Protein AF-A0A2E8HA97-F1 (afdb_monomer_lite)

Secondary structure (DSSP, 8-state):
-PPPHHHHHHHTTS-TT--HHHHHHHHHHHHTT--HHHHHHHHTSGGGT--TTHHHHHHHHHHHHHTGGGS-TTHHHHHHHHHHHHHHSEEEEE-TTS-EEEEEESSTT--GGG--HHHHHHHHHHHHHHH-SS--PPPP----TT--PPPEEEEEE-TTT-PEEEEEEEE--SHHHHHHHHHHTTS---TTT--TTTEEEEEEEEEETTEEEEEEEEEEETTTTEEEEEE-GGG--TTS-S------TTS-------PPPPHHHHHHHHHHHHHHHHHHHHTT-B-SS---

Radius of gyration: 21.49 Å; chains: 1; bounding box: 49×50×67 Å

pLDDT: mean 70.56, std 19.8, range [26.17, 96.38]

Sequence (292 aa):
LPLTKRMAHAVLQAPETSTITEALRYGQVVGWTGSPGLARAVNASRLGRSFAEEVFWSTVIPFLARNESKIPSDWVRSIIDYLHHQRFEHQDVVVADGSLGSGPPAEPNLSMKSRSLPKLMRQVDRWRKAWSVDFEPAKDPEDHGSRRLEYLYLETEDERTGKLLVWTIQELSTARSLANEGQAMSHCLSSKAVSLSTTSVWSVQVRDGRRSHRVMTVAIDINNRYVTQARGRFNANPDRHVDGPQLNPEHGGGDRLKGRLSPREQELLSQSHRILRLWLDREKIAYSKLDL

Structure (mmCIF, N/CA/C/O backbone):
data_AF-A0A2E8HA97-F1
#
_entry.id   AF-A0A2E8HA97-F1
#
loop_
_atom_site.group_PDB
_atom_site.id
_atom_site.type_symbol
_atom_site.label_atom_id
_atom_site.label_alt_id
_atom_si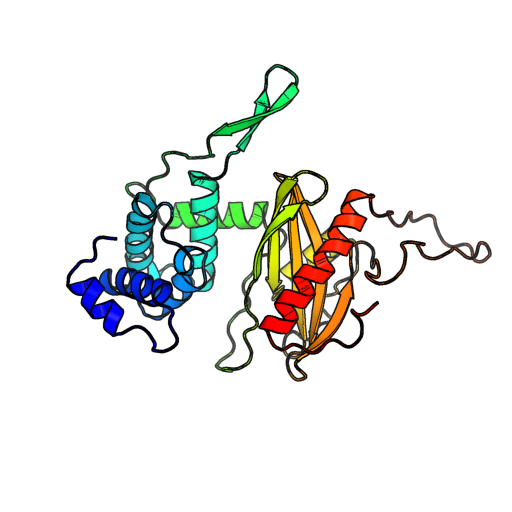te.label_comp_id
_atom_site.label_asym_id
_atom_site.label_entity_id
_atom_site.label_seq_id
_atom_site.pdbx_PDB_ins_code
_atom_site.Cartn_x
_atom_site.Cartn_y
_atom_site.Cartn_z
_atom_site.occupancy
_atom_site.B_iso_or_equiv
_atom_site.auth_seq_id
_atom_site.auth_comp_id
_atom_site.auth_asym_id
_atom_site.auth_atom_id
_atom_site.pdbx_PDB_model_num
ATOM 1 N N . LEU A 1 1 ? -0.066 13.171 -18.966 1.00 64.69 1 LEU A N 1
ATOM 2 C CA . LEU A 1 1 ? 1.343 12.761 -18.773 1.00 64.69 1 LEU A CA 1
ATOM 3 C C . LEU A 1 1 ? 2.123 12.944 -20.062 1.00 64.69 1 LEU A C 1
ATOM 5 O O . LEU A 1 1 ? 1.701 12.373 -21.061 1.00 64.69 1 LEU A O 1
ATOM 9 N N . PRO A 1 2 ? 3.248 13.670 -20.065 1.00 78.44 2 PRO A N 1
ATOM 10 C CA . PRO A 1 2 ? 4.175 13.618 -21.187 1.00 78.44 2 PRO A CA 1
ATOM 11 C C . PRO A 1 2 ? 4.958 12.296 -21.144 1.00 78.44 2 PRO A C 1
ATOM 13 O O . PRO A 1 2 ? 5.661 12.017 -20.173 1.00 78.44 2 PRO A O 1
ATOM 16 N N . LEU A 1 3 ? 4.829 11.470 -22.183 1.00 86.62 3 LEU A N 1
ATOM 17 C CA . LEU A 1 3 ? 5.621 10.249 -22.351 1.00 86.62 3 LEU A CA 1
ATOM 18 C C . LEU A 1 3 ? 6.743 10.485 -23.358 1.00 86.62 3 LEU A C 1
ATOM 20 O O . LEU A 1 3 ? 6.560 11.155 -24.372 1.00 86.62 3 LEU A O 1
ATOM 24 N N . THR A 1 4 ? 7.905 9.886 -23.109 1.00 91.62 4 THR A N 1
ATOM 25 C CA . THR A 1 4 ? 8.956 9.820 -24.132 1.00 91.62 4 THR A CA 1
ATOM 26 C C . THR A 1 4 ? 8.574 8.805 -25.210 1.00 91.62 4 THR 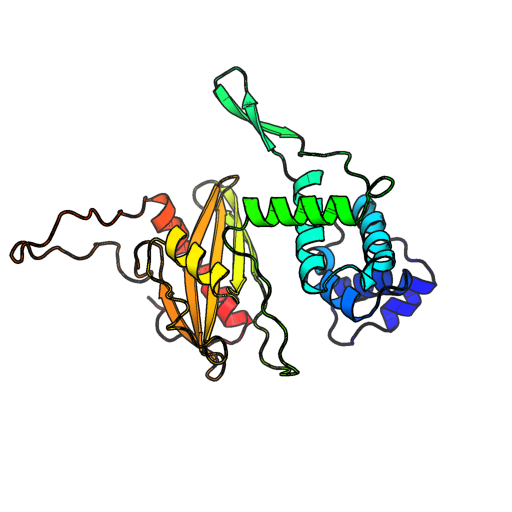A C 1
ATOM 28 O O . THR A 1 4 ? 7.810 7.874 -24.949 1.00 91.62 4 THR A O 1
ATOM 31 N N . LYS A 1 5 ? 9.161 8.911 -26.410 1.00 91.94 5 LYS A N 1
ATOM 32 C CA . LYS A 1 5 ? 8.952 7.928 -27.493 1.00 91.94 5 LYS A CA 1
ATOM 33 C C . LYS A 1 5 ? 9.238 6.491 -27.034 1.00 91.94 5 LYS A C 1
ATOM 35 O O . LYS A 1 5 ? 8.509 5.570 -27.386 1.00 91.94 5 LYS A O 1
ATOM 40 N N . ARG A 1 6 ? 10.265 6.313 -26.195 1.00 92.56 6 ARG A N 1
ATOM 41 C CA . ARG A 1 6 ? 10.617 5.020 -25.597 1.00 92.56 6 ARG A CA 1
ATOM 42 C C . ARG A 1 6 ? 9.529 4.507 -24.651 1.00 92.56 6 ARG A C 1
ATOM 44 O O . ARG A 1 6 ? 9.183 3.335 -24.719 1.00 92.56 6 ARG A O 1
ATOM 51 N N . MET A 1 7 ? 8.992 5.371 -23.789 1.00 95.12 7 MET A N 1
ATOM 52 C CA . MET A 1 7 ? 7.898 4.999 -22.887 1.00 95.12 7 MET A CA 1
ATOM 53 C C . MET A 1 7 ? 6.642 4.640 -23.674 1.00 95.12 7 MET A C 1
ATOM 55 O O . MET A 1 7 ? 6.060 3.601 -23.408 1.00 95.12 7 MET A O 1
ATOM 59 N N . ALA A 1 8 ? 6.268 5.441 -24.677 1.00 94.06 8 ALA A N 1
ATOM 60 C CA . ALA A 1 8 ? 5.112 5.167 -25.529 1.00 94.06 8 ALA A CA 1
ATOM 61 C C . ALA A 1 8 ? 5.231 3.813 -26.245 1.00 94.06 8 ALA A C 1
ATOM 63 O O . ALA A 1 8 ? 4.275 3.046 -26.267 1.00 94.06 8 ALA A O 1
ATOM 64 N N . HIS A 1 9 ? 6.419 3.476 -26.759 1.00 93.94 9 HIS A N 1
ATOM 65 C CA . HIS A 1 9 ? 6.668 2.146 -27.315 1.00 93.94 9 HIS A CA 1
ATOM 66 C C . HIS A 1 9 ? 6.497 1.041 -26.261 1.00 93.94 9 HIS A C 1
ATOM 68 O O . HIS A 1 9 ? 5.858 0.033 -26.538 1.00 93.94 9 HIS A O 1
ATOM 74 N N . ALA A 1 10 ? 7.002 1.244 -25.042 1.00 94.38 10 ALA A N 1
ATOM 75 C CA . ALA A 1 10 ? 6.849 0.280 -23.955 1.00 94.38 10 ALA A CA 1
ATOM 76 C C . ALA A 1 10 ? 5.392 0.111 -23.480 1.00 94.38 10 ALA A C 1
ATOM 78 O O . ALA A 1 10 ? 5.033 -0.986 -23.067 1.00 94.38 10 ALA A O 1
ATOM 79 N N . VAL A 1 11 ? 4.540 1.142 -23.578 1.00 95.25 11 VAL A N 1
ATOM 80 C CA . VAL A 1 11 ? 3.092 1.023 -23.299 1.00 95.25 11 VAL A CA 1
ATOM 81 C C . VAL A 1 11 ? 2.445 -0.016 -24.216 1.00 95.25 11 VAL A C 1
ATOM 83 O O . VAL A 1 11 ? 1.656 -0.828 -23.751 1.00 95.25 11 VAL A O 1
ATOM 86 N N . LEU A 1 12 ? 2.823 -0.041 -25.499 1.00 93.25 12 LEU A N 1
ATOM 87 C CA . LEU A 1 12 ? 2.311 -1.018 -26.471 1.00 93.25 12 LEU A CA 1
ATOM 88 C C . LEU A 1 12 ? 2.792 -2.453 -26.205 1.00 93.25 12 LEU A C 1
ATOM 90 O O . LEU A 1 12 ? 2.303 -3.381 -26.834 1.00 93.25 12 LEU A O 1
ATOM 94 N N . GLN A 1 13 ? 3.766 -2.627 -25.311 1.00 92.06 13 GLN A N 1
ATOM 95 C CA . GLN A 1 13 ? 4.307 -3.922 -24.892 1.00 92.06 13 GLN A CA 1
ATOM 96 C C . GLN A 1 13 ? 3.815 -4.323 -23.491 1.00 92.06 13 GLN A C 1
ATOM 98 O O . GLN A 1 13 ? 4.351 -5.257 -22.892 1.00 92.06 13 GLN A O 1
ATOM 103 N N . ALA A 1 14 ? 2.859 -3.582 -22.921 1.00 90.81 14 ALA A N 1
ATOM 104 C CA . ALA A 1 14 ? 2.239 -3.950 -21.656 1.00 90.81 14 ALA A CA 1
ATOM 105 C C . ALA A 1 14 ? 1.410 -5.240 -21.819 1.00 90.81 14 ALA A C 1
ATOM 107 O O . ALA A 1 14 ? 0.890 -5.490 -22.907 1.00 90.81 14 ALA A O 1
ATOM 108 N N . PRO A 1 15 ? 1.254 -6.053 -20.756 1.00 85.00 15 PRO A N 1
ATOM 109 C CA . PRO A 1 15 ? 0.394 -7.233 -20.803 1.00 85.00 15 PRO A CA 1
ATOM 110 C C . PRO A 1 15 ? -1.025 -6.873 -21.251 1.00 85.00 15 PRO A C 1
ATOM 112 O O . PRO A 1 15 ? -1.574 -5.885 -20.767 1.00 85.00 15 PRO A O 1
ATOM 115 N N . GLU A 1 16 ? -1.636 -7.692 -22.107 1.00 79.38 16 GLU A N 1
ATOM 116 C CA . GLU A 1 16 ? -2.977 -7.441 -22.670 1.00 79.38 16 GLU A CA 1
ATOM 117 C C . GLU A 1 16 ? -4.074 -7.299 -21.606 1.00 79.38 16 GLU A C 1
ATOM 119 O O . GLU A 1 16 ? -5.072 -6.620 -21.822 1.00 79.38 16 GLU A O 1
ATOM 124 N N . THR A 1 17 ? -3.876 -7.898 -20.429 1.00 82.31 17 THR A N 1
ATOM 125 C CA . THR A 1 17 ? -4.797 -7.797 -19.289 1.00 82.31 17 THR A CA 1
ATOM 126 C C . THR A 1 17 ? -4.697 -6.468 -18.537 1.00 82.31 17 THR A C 1
ATOM 128 O O . THR A 1 17 ? -5.429 -6.266 -17.572 1.00 82.31 17 THR A O 1
ATOM 131 N N . SER A 1 18 ? -3.768 -5.585 -18.913 1.00 75.94 18 SER A N 1
ATOM 132 C CA . SER A 1 18 ? -3.536 -4.315 -18.224 1.00 75.94 18 SER A CA 1
ATOM 133 C C . SER A 1 18 ? -4.608 -3.295 -18.591 1.00 75.94 18 SER A C 1
ATOM 135 O O . SER A 1 18 ? -4.926 -3.090 -19.762 1.00 75.94 18 SER A O 1
ATOM 137 N N . THR A 1 19 ? -5.100 -2.564 -17.598 1.00 87.00 19 THR A N 1
ATOM 138 C CA . THR A 1 19 ? -5.877 -1.345 -17.843 1.00 87.00 19 THR A CA 1
ATOM 139 C C . THR A 1 19 ? -5.018 -0.275 -18.524 1.00 87.00 19 THR A C 1
ATOM 141 O O . THR A 1 19 ? -3.786 -0.320 -18.496 1.00 87.00 19 THR A O 1
ATOM 144 N N . ILE A 1 20 ? -5.654 0.757 -19.088 1.00 85.62 20 ILE A N 1
ATOM 145 C CA . ILE A 1 20 ? -4.939 1.893 -19.696 1.00 85.62 20 ILE A CA 1
ATOM 146 C C . ILE A 1 20 ? -3.980 2.545 -18.683 1.00 85.62 20 ILE A C 1
ATOM 148 O O . ILE A 1 20 ? -2.838 2.851 -19.024 1.00 85.62 20 ILE A O 1
ATOM 152 N N . THR A 1 21 ? -4.408 2.721 -17.428 1.00 86.50 21 THR A N 1
ATOM 153 C CA . THR A 1 21 ? -3.573 3.294 -16.357 1.00 86.50 21 THR A CA 1
ATOM 154 C C . THR A 1 21 ? -2.348 2.425 -16.080 1.00 86.50 21 THR A C 1
ATOM 156 O O . THR A 1 21 ? -1.225 2.933 -16.037 1.00 86.50 21 THR A O 1
ATOM 159 N N . GLU A 1 22 ? -2.541 1.114 -15.955 1.00 85.19 22 GLU A N 1
ATOM 160 C CA . GLU A 1 22 ? -1.464 0.152 -15.717 1.00 85.19 22 GLU A CA 1
ATOM 161 C C . GLU A 1 22 ? -0.506 0.046 -16.903 1.00 85.19 22 GLU A C 1
ATOM 163 O O . GLU A 1 22 ? 0.702 -0.043 -16.692 1.00 85.19 22 GLU A O 1
ATOM 168 N N . ALA A 1 23 ? -1.010 0.106 -18.137 1.00 91.25 23 ALA A N 1
ATOM 169 C CA . ALA A 1 23 ? -0.196 0.090 -19.348 1.00 91.25 23 ALA A CA 1
ATOM 170 C C . ALA A 1 23 ? 0.658 1.364 -19.469 1.00 91.25 23 ALA A C 1
ATOM 172 O O . ALA A 1 23 ? 1.855 1.299 -19.757 1.00 91.25 23 ALA A O 1
ATOM 173 N N . LEU A 1 24 ? 0.077 2.532 -19.174 1.00 94.19 24 LEU A N 1
ATOM 174 C CA . LEU A 1 24 ? 0.798 3.806 -19.127 1.00 94.19 24 LEU A CA 1
ATOM 175 C C . LEU A 1 24 ? 1.893 3.794 -18.049 1.00 94.19 24 LEU A C 1
ATOM 177 O O . LEU A 1 24 ? 3.031 4.192 -18.315 1.00 94.19 24 LEU A O 1
ATOM 181 N N . ARG A 1 25 ? 1.580 3.296 -16.847 1.00 93.50 25 ARG A N 1
ATOM 182 C CA . ARG A 1 25 ? 2.539 3.177 -15.741 1.00 93.50 25 ARG A CA 1
ATOM 183 C C . ARG A 1 25 ? 3.630 2.142 -16.038 1.00 93.50 25 ARG A C 1
ATOM 185 O O . ARG A 1 25 ? 4.806 2.411 -15.785 1.00 93.50 25 ARG A O 1
ATOM 192 N N . TYR A 1 26 ? 3.272 1.020 -16.663 1.00 94.69 26 TYR A N 1
ATOM 193 C CA . TYR A 1 26 ? 4.209 0.022 -17.183 1.00 94.69 26 TYR A CA 1
ATOM 194 C C . TYR A 1 26 ? 5.209 0.662 -18.149 1.00 94.69 26 TYR A C 1
ATOM 196 O O . TYR A 1 26 ? 6.422 0.530 -17.971 1.00 94.69 26 TYR A O 1
ATOM 204 N N . GLY A 1 27 ? 4.714 1.449 -19.110 1.00 95.62 27 GLY A N 1
ATOM 205 C CA . GLY A 1 27 ? 5.552 2.167 -20.064 1.00 95.62 27 GLY A CA 1
ATOM 206 C C . GLY A 1 27 ? 6.538 3.134 -19.405 1.00 95.62 27 GLY A C 1
ATOM 207 O O . GLY A 1 27 ? 7.678 3.247 -19.857 1.00 95.62 27 GLY A O 1
ATOM 208 N N . GLN A 1 28 ? 6.159 3.795 -18.307 1.00 95.38 28 GLN A N 1
ATOM 209 C CA . GLN A 1 28 ? 7.083 4.646 -17.549 1.00 95.38 28 GLN A CA 1
ATOM 210 C C . GLN A 1 28 ? 8.200 3.848 -16.870 1.00 95.38 28 GLN A C 1
ATOM 212 O O . GLN A 1 28 ? 9.358 4.260 -16.936 1.00 95.38 28 GLN A O 1
ATOM 217 N N . VAL A 1 29 ? 7.872 2.722 -16.230 1.00 95.81 29 VAL A N 1
ATOM 218 C CA . VAL A 1 29 ? 8.857 1.878 -15.534 1.00 95.81 29 VAL A CA 1
ATOM 219 C C . VAL A 1 29 ? 9.840 1.266 -16.533 1.00 95.81 29 VAL A C 1
ATOM 221 O O . VAL A 1 29 ? 11.052 1.448 -16.400 1.00 95.81 29 VAL A O 1
ATOM 224 N N . VAL A 1 30 ? 9.328 0.622 -17.584 1.00 95.81 30 VAL A N 1
ATOM 225 C CA . VAL A 1 30 ? 10.149 -0.029 -18.618 1.00 95.81 30 VAL A CA 1
ATOM 226 C C . VAL A 1 30 ? 10.917 0.996 -19.457 1.00 95.81 30 VAL A C 1
ATOM 228 O O . VAL A 1 30 ? 12.076 0.782 -19.826 1.00 95.81 30 VAL A O 1
ATOM 231 N N . GLY A 1 31 ? 10.326 2.168 -19.704 1.00 93.88 31 GLY A N 1
ATOM 232 C CA . GLY A 1 31 ? 11.004 3.289 -20.355 1.00 93.88 31 GLY A CA 1
ATOM 233 C C . GLY A 1 31 ? 12.250 3.766 -19.599 1.00 93.88 31 GLY A C 1
ATOM 234 O O . GLY A 1 31 ? 13.207 4.217 -20.228 1.00 93.88 31 GLY A O 1
ATOM 235 N N . TRP A 1 32 ? 12.277 3.590 -18.275 1.00 93.00 32 TRP A N 1
ATOM 236 C CA . TRP A 1 32 ? 13.432 3.827 -17.406 1.00 93.00 32 TRP A CA 1
ATOM 237 C C . TRP A 1 32 ? 14.281 2.575 -17.154 1.00 93.00 32 TRP A C 1
ATOM 239 O O . TRP A 1 32 ? 14.979 2.507 -16.145 1.00 93.00 32 TRP A O 1
ATOM 249 N N . THR A 1 33 ? 14.262 1.599 -18.068 1.00 92.44 33 THR A N 1
ATOM 250 C CA . THR A 1 33 ? 14.994 0.318 -17.972 1.00 92.44 33 THR A CA 1
ATOM 251 C C . THR A 1 33 ? 14.598 -0.574 -16.792 1.00 92.44 33 THR A C 1
ATOM 253 O O . THR A 1 33 ? 15.302 -1.539 -16.519 1.00 92.44 33 THR A O 1
ATOM 256 N N . GLY A 1 34 ? 13.485 -0.290 -16.108 1.00 93.38 34 GLY A N 1
ATOM 257 C CA . GLY A 1 34 ? 12.954 -1.192 -15.088 1.00 93.38 34 GLY A CA 1
ATOM 258 C C . GLY A 1 34 ? 12.422 -2.481 -15.714 1.00 93.38 34 GLY A C 1
ATOM 259 O O . GLY A 1 34 ? 11.941 -2.471 -16.851 1.00 93.38 34 GLY A O 1
ATOM 260 N N . SER A 1 35 ? 12.495 -3.592 -14.986 1.00 92.56 35 SER A N 1
ATOM 261 C CA . SER A 1 35 ? 11.981 -4.865 -15.486 1.00 92.56 35 SER A CA 1
ATOM 262 C C . SER A 1 35 ? 10.443 -4.902 -15.495 1.00 92.56 35 SER A C 1
ATOM 264 O O . SER A 1 35 ? 9.782 -4.172 -14.742 1.00 92.56 35 SER A O 1
ATOM 266 N N . PRO A 1 36 ? 9.834 -5.819 -16.269 1.00 88.25 36 PRO A N 1
ATOM 267 C CA . PRO A 1 36 ? 8.408 -6.120 -16.152 1.00 88.25 36 PRO A CA 1
ATOM 268 C C . PRO A 1 36 ? 7.993 -6.556 -14.735 1.00 88.25 36 PRO A C 1
ATOM 270 O O . PRO A 1 36 ? 6.852 -6.344 -14.327 1.00 88.25 36 PRO A O 1
ATOM 273 N N . GLY A 1 37 ? 8.908 -7.150 -13.957 1.00 84.31 37 GLY A N 1
ATOM 274 C CA . GLY A 1 37 ? 8.683 -7.496 -12.552 1.00 84.31 37 GLY A CA 1
ATOM 275 C C . GLY A 1 37 ? 8.480 -6.259 -11.680 1.00 84.31 37 GLY A C 1
ATOM 276 O O . GLY A 1 37 ? 7.489 -6.178 -10.952 1.00 84.31 37 GLY A O 1
ATOM 277 N N . LEU A 1 38 ? 9.353 -5.258 -11.815 1.00 89.19 38 LEU A N 1
ATOM 278 C CA . LEU A 1 38 ? 9.188 -3.973 -11.137 1.00 89.19 38 LEU A CA 1
ATOM 279 C C . LEU A 1 38 ? 7.925 -3.248 -11.604 1.00 89.19 38 LEU A C 1
ATOM 281 O O . LEU A 1 38 ? 7.203 -2.698 -10.776 1.00 89.19 38 LEU A O 1
ATOM 285 N N . ALA A 1 39 ? 7.618 -3.278 -12.902 1.00 88.75 39 ALA A N 1
ATOM 286 C CA . ALA A 1 39 ? 6.410 -2.652 -13.432 1.00 88.75 39 ALA A CA 1
ATOM 287 C C . ALA A 1 39 ? 5.136 -3.259 -12.821 1.00 88.75 39 ALA A C 1
ATOM 289 O O . ALA A 1 39 ? 4.255 -2.520 -12.384 1.00 88.75 39 ALA A O 1
ATOM 290 N N . ARG A 1 40 ? 5.077 -4.592 -12.687 1.00 82.12 40 ARG A N 1
ATOM 291 C CA . ARG A 1 40 ? 3.992 -5.278 -11.966 1.00 82.12 40 ARG A CA 1
ATOM 292 C C . ARG A 1 40 ? 3.925 -4.866 -10.496 1.00 82.12 40 ARG A C 1
ATOM 294 O O . ARG A 1 40 ? 2.839 -4.587 -10.003 1.00 82.12 40 ARG A O 1
ATOM 301 N N . ALA A 1 41 ? 5.062 -4.781 -9.804 1.00 75.88 41 ALA A N 1
ATOM 302 C CA . ALA A 1 41 ? 5.097 -4.370 -8.399 1.00 75.88 41 ALA A CA 1
ATOM 303 C C . ALA A 1 41 ? 4.626 -2.914 -8.194 1.00 75.88 41 ALA A C 1
ATOM 305 O O . ALA A 1 41 ? 3.913 -2.619 -7.234 1.00 75.88 41 ALA A O 1
ATOM 306 N N . VAL A 1 42 ? 4.971 -2.009 -9.117 1.00 83.50 42 VAL A N 1
ATOM 307 C CA . VAL A 1 42 ? 4.494 -0.617 -9.126 1.00 83.50 42 VAL A CA 1
ATOM 308 C C . VAL A 1 42 ? 2.998 -0.549 -9.441 1.00 83.50 42 VAL A C 1
ATOM 310 O O . VAL A 1 42 ? 2.276 0.158 -8.738 1.00 83.50 42 VAL A O 1
ATOM 313 N N . ASN A 1 43 ? 2.510 -1.298 -10.432 1.00 81.25 43 ASN A N 1
ATOM 314 C CA . ASN A 1 43 ? 1.082 -1.346 -10.767 1.00 81.25 43 ASN A CA 1
ATOM 315 C C . ASN A 1 43 ? 0.238 -1.928 -9.628 1.00 81.25 43 ASN A C 1
ATOM 317 O O . ASN A 1 43 ? -0.841 -1.426 -9.339 1.00 81.25 43 ASN A O 1
ATOM 321 N N . ALA A 1 44 ? 0.772 -2.904 -8.894 1.00 72.38 44 ALA A N 1
ATOM 322 C CA . ALA A 1 44 ? 0.128 -3.446 -7.704 1.00 72.38 44 ALA A CA 1
ATOM 323 C C . ALA A 1 44 ? 0.084 -2.454 -6.518 1.00 72.38 44 ALA A C 1
ATOM 325 O O . ALA A 1 44 ? -0.491 -2.769 -5.476 1.00 72.38 44 ALA A O 1
ATOM 326 N N . SER A 1 45 ? 0.716 -1.283 -6.613 1.00 76.75 45 SER A N 1
ATOM 327 C CA . SER A 1 45 ? 0.637 -0.214 -5.608 1.00 76.75 45 SER A CA 1
ATOM 328 C C . SER A 1 45 ? -0.437 0.824 -5.967 1.00 76.75 45 SER A C 1
ATOM 330 O O . SER A 1 45 ? -1.093 0.739 -7.004 1.00 76.75 45 SER A O 1
ATOM 332 N N . ARG A 1 46 ? -0.564 1.882 -5.155 1.00 78.75 46 ARG A N 1
ATOM 333 C CA . ARG A 1 46 ? -1.414 3.044 -5.474 1.00 78.75 46 ARG A CA 1
ATOM 334 C C . ARG A 1 46 ? -1.116 3.676 -6.844 1.00 78.75 46 ARG A C 1
ATOM 336 O O . ARG A 1 46 ? -2.014 4.245 -7.458 1.00 78.75 46 ARG A O 1
ATOM 343 N N . LEU A 1 47 ? 0.113 3.545 -7.353 1.00 84.31 47 LEU A N 1
ATOM 344 C CA . LEU A 1 47 ? 0.522 4.160 -8.622 1.00 84.31 47 LEU A CA 1
ATOM 345 C C . LEU A 1 47 ? -0.056 3.471 -9.864 1.00 84.31 47 LEU A C 1
ATOM 347 O O . LEU A 1 47 ? -0.068 4.092 -10.925 1.00 84.31 47 LEU A O 1
ATOM 351 N N . GLY A 1 48 ? -0.551 2.233 -9.757 1.00 80.81 48 GLY A N 1
ATOM 352 C CA . GLY A 1 48 ? -1.267 1.576 -10.858 1.00 80.81 48 GLY A CA 1
ATOM 353 C C . GLY A 1 48 ? -2.707 2.057 -11.033 1.00 80.81 48 GLY A C 1
ATOM 354 O O . GLY A 1 48 ? -3.333 1.754 -12.041 1.00 80.81 48 GLY A O 1
ATOM 355 N N . ARG A 1 49 ? -3.236 2.821 -10.068 1.00 79.06 49 ARG A N 1
ATOM 356 C CA . ARG A 1 49 ? -4.650 3.233 -10.022 1.00 79.06 49 ARG A CA 1
ATOM 357 C C . ARG A 1 49 ? -4.856 4.719 -10.304 1.00 79.06 49 ARG A C 1
ATOM 359 O O . ARG A 1 49 ? -5.969 5.129 -10.609 1.00 79.06 49 ARG A O 1
ATOM 366 N N . SER A 1 50 ? -3.805 5.532 -10.190 1.00 80.94 50 SER A N 1
ATOM 367 C CA . SER A 1 50 ? -3.890 6.987 -10.332 1.00 80.94 50 SER A CA 1
ATOM 368 C C . SER A 1 50 ? -2.570 7.613 -10.792 1.00 80.94 50 SER A C 1
ATOM 370 O O . SER A 1 50 ? -1.480 7.074 -10.579 1.00 80.94 50 SER A O 1
ATOM 372 N N . PHE A 1 51 ? -2.690 8.794 -11.398 1.00 86.00 51 PHE A N 1
ATOM 373 C CA . PHE A 1 51 ? -1.593 9.701 -11.746 1.00 86.00 51 PHE A CA 1
ATOM 374 C C . PHE A 1 51 ? -1.606 10.988 -10.900 1.00 86.00 51 PHE A C 1
ATOM 376 O O . PHE A 1 51 ? -1.026 12.001 -11.290 1.00 86.00 51 PHE A O 1
ATOM 383 N N . ALA A 1 52 ? -2.281 10.978 -9.748 1.00 82.75 52 ALA A N 1
ATOM 384 C CA . ALA A 1 52 ? -2.181 12.068 -8.782 1.00 82.75 52 ALA A CA 1
ATOM 385 C C . ALA A 1 52 ? -0.717 12.274 -8.356 1.00 82.75 52 ALA A C 1
ATOM 387 O O . ALA A 1 52 ? 0.032 11.310 -8.196 1.00 82.75 52 ALA A O 1
ATOM 388 N N . GLU A 1 53 ? -0.306 13.531 -8.179 1.00 88.69 53 GLU A N 1
ATOM 389 C CA . GLU A 1 53 ? 1.051 13.904 -7.751 1.00 88.69 53 GLU A CA 1
ATOM 390 C C . GLU A 1 53 ? 2.189 13.412 -8.671 1.00 88.69 53 GLU A C 1
ATOM 392 O O . GLU A 1 53 ? 3.328 13.192 -8.244 1.00 88.69 53 GLU A O 1
ATOM 397 N N . GLU A 1 54 ? 1.911 13.258 -9.971 1.00 91.88 54 GLU A N 1
ATOM 398 C CA . GLU A 1 54 ? 2.851 12.681 -10.942 1.00 91.88 54 GLU A CA 1
ATOM 399 C C . GLU A 1 54 ? 4.170 13.456 -11.075 1.00 91.88 54 GLU A C 1
ATOM 401 O O . GLU A 1 54 ? 5.210 12.871 -11.381 1.00 91.88 54 GLU A O 1
ATOM 406 N N . VAL A 1 55 ? 4.170 14.763 -10.796 1.00 91.44 55 VAL A N 1
ATOM 407 C CA . VAL A 1 55 ? 5.401 15.573 -10.766 1.00 91.44 55 VAL A CA 1
ATOM 408 C C . VAL A 1 55 ? 6.414 14.987 -9.777 1.00 91.44 55 VAL A C 1
ATOM 410 O O . VAL A 1 55 ? 7.607 14.959 -10.064 1.00 91.44 55 VAL A O 1
ATOM 413 N N . PHE A 1 56 ? 5.951 14.455 -8.644 1.00 94.06 56 PHE A N 1
ATOM 414 C CA . PHE A 1 56 ? 6.807 13.753 -7.695 1.00 94.06 56 PHE A CA 1
ATOM 415 C C . PHE A 1 56 ? 7.065 12.304 -8.123 1.00 94.06 56 PHE A C 1
ATOM 417 O O . PHE A 1 56 ? 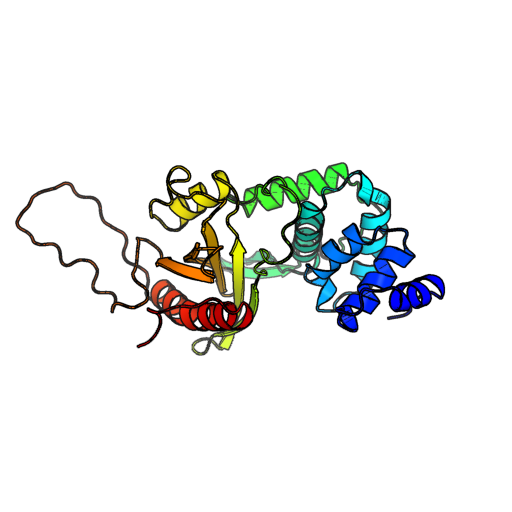8.225 11.887 -8.179 1.00 94.06 56 PHE A O 1
ATOM 424 N N . TRP A 1 57 ? 6.024 11.538 -8.466 1.00 94.88 57 TRP A N 1
ATOM 425 C CA . TRP A 1 57 ? 6.165 10.104 -8.769 1.00 94.88 57 TRP A CA 1
ATOM 426 C C . TRP A 1 57 ? 7.017 9.815 -10.005 1.00 94.88 57 TRP A C 1
ATOM 428 O O . TRP A 1 57 ? 7.779 8.846 -10.011 1.00 94.88 57 TRP A O 1
ATOM 438 N N . SER A 1 58 ? 7.013 10.712 -10.990 1.00 92.88 58 SER A N 1
ATOM 439 C CA . SER A 1 58 ? 7.917 10.662 -12.144 1.00 92.88 58 SER A CA 1
ATOM 440 C C . SER A 1 58 ? 9.402 10.772 -11.766 1.00 92.88 58 SER A C 1
ATOM 442 O O . SER A 1 58 ? 10.259 10.366 -12.549 1.00 92.88 58 SER A O 1
ATOM 444 N N . THR A 1 59 ? 9.730 11.252 -10.558 1.00 94.88 59 THR A N 1
ATOM 445 C CA . THR A 1 59 ? 11.097 11.223 -10.001 1.00 94.88 59 THR A CA 1
ATOM 446 C C . THR A 1 59 ? 11.394 9.949 -9.203 1.00 94.88 59 THR A C 1
ATOM 448 O O . THR A 1 59 ? 12.551 9.535 -9.111 1.00 94.88 59 THR A O 1
ATOM 451 N N . VAL A 1 60 ? 10.363 9.300 -8.654 1.00 96.19 60 VAL A N 1
ATOM 452 C CA . VAL A 1 60 ? 10.474 8.066 -7.858 1.00 96.19 60 VAL A CA 1
ATOM 453 C C . VAL A 1 60 ? 10.633 6.843 -8.758 1.00 96.19 60 VAL A C 1
ATOM 455 O O . VAL A 1 60 ? 11.505 6.017 -8.510 1.00 96.19 60 VAL A O 1
ATOM 458 N N . ILE A 1 61 ? 9.858 6.742 -9.840 1.00 95.44 61 ILE A N 1
ATOM 459 C CA . ILE A 1 61 ? 9.936 5.635 -10.810 1.00 95.44 61 ILE A CA 1
ATOM 460 C C . ILE A 1 61 ? 11.367 5.396 -11.330 1.00 95.44 61 ILE A C 1
ATOM 462 O O . ILE A 1 61 ? 11.862 4.275 -11.198 1.00 95.44 61 ILE A O 1
ATOM 466 N N . PRO A 1 62 ? 12.090 6.404 -11.860 1.00 95.25 62 PRO A N 1
ATOM 467 C CA . PRO A 1 62 ? 13.467 6.202 -12.301 1.00 95.25 62 PRO A CA 1
ATOM 468 C C . PRO A 1 62 ? 14.422 5.885 -11.149 1.00 95.25 62 PRO A C 1
ATOM 470 O O . PRO A 1 62 ? 15.426 5.208 -11.359 1.00 95.25 62 PRO A O 1
ATOM 473 N N . PHE A 1 63 ? 14.149 6.365 -9.932 1.00 96.38 63 PHE A N 1
ATOM 474 C CA . PHE A 1 63 ? 14.932 5.981 -8.760 1.00 96.38 63 PHE A CA 1
ATOM 475 C C . PHE A 1 63 ? 14.763 4.489 -8.441 1.00 96.38 63 PHE A C 1
ATOM 477 O O . PHE A 1 63 ? 15.766 3.821 -8.195 1.00 96.38 63 PHE A O 1
ATOM 484 N N . LEU A 1 64 ? 13.533 3.964 -8.481 1.00 95.75 64 LEU A N 1
ATOM 485 C CA . LEU A 1 64 ? 13.253 2.542 -8.270 1.00 95.75 64 LEU A CA 1
ATOM 486 C C . LEU A 1 64 ? 13.907 1.684 -9.356 1.00 95.75 64 LEU A C 1
ATOM 488 O O . LEU A 1 64 ? 14.629 0.754 -9.022 1.00 95.75 64 LEU A O 1
ATOM 492 N N . ALA A 1 65 ? 13.746 2.049 -10.631 1.00 95.31 65 ALA A N 1
ATOM 493 C CA . ALA A 1 65 ? 14.327 1.306 -11.751 1.00 95.31 65 ALA A CA 1
ATOM 494 C C . ALA A 1 65 ? 15.863 1.227 -11.676 1.00 95.31 65 ALA A C 1
ATOM 496 O O . ALA A 1 65 ? 16.443 0.154 -11.802 1.00 95.31 65 ALA A O 1
ATOM 497 N N . ARG A 1 66 ? 16.546 2.339 -11.364 1.00 95.25 66 ARG A N 1
ATOM 498 C CA . ARG A 1 66 ? 18.017 2.353 -11.206 1.00 95.25 66 ARG A CA 1
ATOM 499 C C . ARG A 1 66 ? 18.525 1.512 -10.033 1.00 95.25 66 ARG A C 1
ATOM 501 O O . ARG A 1 66 ? 19.700 1.158 -10.005 1.00 95.25 66 ARG A O 1
ATOM 508 N N . ASN A 1 67 ? 17.677 1.257 -9.043 1.00 94.62 67 ASN A N 1
ATOM 509 C CA . ASN A 1 67 ? 18.028 0.531 -7.826 1.00 94.62 67 ASN A CA 1
ATOM 510 C C . ASN A 1 67 ? 17.368 -0.850 -7.745 1.00 94.62 67 ASN A C 1
ATOM 512 O O . ASN A 1 67 ? 17.495 -1.506 -6.715 1.00 94.62 67 ASN A O 1
ATOM 516 N N . GLU A 1 68 ? 16.691 -1.295 -8.803 1.00 93.00 68 GLU A N 1
ATOM 517 C CA . GLU A 1 68 ? 15.829 -2.477 -8.797 1.00 93.00 68 GLU A CA 1
ATOM 518 C C . GLU A 1 68 ? 16.542 -3.728 -8.275 1.00 93.00 68 GLU A C 1
ATOM 520 O O . GLU A 1 68 ? 16.023 -4.407 -7.398 1.00 93.00 68 GLU A O 1
ATOM 525 N N . SER A 1 69 ? 17.779 -3.975 -8.714 1.00 91.06 69 SER A N 1
ATOM 526 C CA . SER A 1 69 ? 18.573 -5.137 -8.285 1.00 91.06 69 SER A CA 1
ATOM 527 C C . SER A 1 69 ? 18.882 -5.182 -6.784 1.00 91.06 69 SER A C 1
ATOM 529 O O . SER A 1 69 ? 19.295 -6.218 -6.270 1.00 91.06 69 SER A O 1
ATOM 531 N N . LYS A 1 70 ? 18.705 -4.065 -6.072 1.00 91.44 70 LYS A N 1
ATOM 532 C CA . LYS A 1 70 ? 18.940 -3.929 -4.627 1.00 91.44 70 LYS A CA 1
ATOM 533 C C . LYS A 1 70 ? 17.638 -3.850 -3.827 1.00 91.44 70 LYS A C 1
ATOM 535 O O . LYS A 1 70 ? 17.695 -3.776 -2.601 1.00 91.44 70 LYS A O 1
ATOM 540 N N . ILE A 1 71 ? 16.486 -3.812 -4.498 1.00 85.00 71 ILE A N 1
ATOM 541 C CA . ILE A 1 71 ? 15.169 -3.671 -3.878 1.00 85.00 71 ILE A CA 1
ATOM 542 C C . ILE A 1 71 ? 14.423 -5.001 -4.031 1.00 85.00 71 ILE A C 1
ATOM 544 O O . ILE A 1 71 ? 14.128 -5.403 -5.154 1.00 85.00 71 ILE A O 1
ATOM 548 N N . PRO A 1 72 ? 14.068 -5.679 -2.928 1.00 78.81 72 PRO A N 1
ATOM 549 C CA . PRO A 1 72 ? 13.169 -6.825 -2.995 1.00 78.81 72 PRO A CA 1
ATOM 550 C C . PRO A 1 72 ? 11.811 -6.416 -3.588 1.00 78.81 72 PRO A C 1
ATOM 552 O O . PRO A 1 72 ? 11.296 -5.338 -3.283 1.00 78.81 72 PRO A O 1
ATOM 555 N N . SER A 1 73 ? 11.220 -7.251 -4.444 1.00 68.06 73 SER A N 1
ATOM 556 C CA . SER A 1 73 ? 10.010 -6.882 -5.203 1.00 68.06 73 SER A CA 1
ATOM 557 C C . SER A 1 73 ? 8.826 -6.503 -4.298 1.00 68.06 73 SER A C 1
ATOM 559 O O . SER A 1 73 ? 8.098 -5.548 -4.568 1.00 68.06 73 SER A O 1
ATOM 561 N N . ASP A 1 74 ? 8.690 -7.185 -3.165 1.00 64.69 74 ASP A N 1
ATOM 562 C CA . ASP A 1 74 ? 7.690 -6.942 -2.125 1.00 64.69 74 ASP A CA 1
ATOM 563 C C . ASP A 1 74 ? 7.886 -5.603 -1.379 1.00 64.69 74 ASP A C 1
ATOM 565 O O . ASP A 1 74 ? 6.926 -5.034 -0.858 1.00 64.69 74 ASP A O 1
ATOM 569 N N . TRP A 1 75 ? 9.099 -5.036 -1.382 1.00 79.38 75 TRP A N 1
ATOM 570 C CA . TRP A 1 75 ? 9.388 -3.737 -0.757 1.00 79.38 75 TRP A CA 1
ATOM 571 C C . TRP A 1 75 ? 8.960 -2.545 -1.605 1.00 79.38 75 TRP A C 1
ATOM 573 O O . TRP A 1 75 ? 8.820 -1.445 -1.068 1.00 79.38 75 TRP A O 1
ATOM 583 N N . VAL A 1 76 ? 8.748 -2.729 -2.910 1.00 79.94 76 VAL A N 1
ATOM 584 C CA . VAL A 1 76 ? 8.385 -1.639 -3.830 1.00 79.94 76 VAL A CA 1
ATOM 585 C C . VAL A 1 76 ? 7.125 -0.925 -3.347 1.00 79.94 76 VAL A C 1
ATOM 587 O O . VAL A 1 76 ? 7.111 0.303 -3.252 1.00 79.94 76 VAL A O 1
ATOM 590 N N . ARG A 1 77 ? 6.097 -1.688 -2.954 1.00 74.50 77 ARG A N 1
ATOM 591 C CA . ARG A 1 77 ? 4.858 -1.134 -2.398 1.00 74.50 77 ARG A CA 1
ATOM 592 C C . ARG A 1 77 ? 5.128 -0.351 -1.112 1.00 74.50 77 ARG A C 1
ATOM 594 O O . ARG A 1 77 ? 4.731 0.805 -1.022 1.00 74.50 77 ARG A O 1
ATOM 601 N N . SER A 1 78 ? 5.868 -0.924 -0.161 1.00 74.81 78 SER A N 1
ATOM 602 C CA . SER A 1 78 ? 6.172 -0.247 1.107 1.00 74.81 78 SER A CA 1
ATOM 603 C C . SER A 1 78 ? 6.973 1.042 0.926 1.00 74.81 78 SER A C 1
ATOM 605 O O . SER A 1 78 ? 6.772 1.995 1.671 1.00 74.81 78 SER A O 1
ATOM 607 N N . ILE A 1 79 ? 7.884 1.085 -0.051 1.00 81.81 79 ILE A N 1
ATOM 608 C CA . ILE A 1 79 ? 8.625 2.304 -0.384 1.00 81.81 79 ILE A CA 1
ATOM 609 C C . ILE A 1 79 ? 7.658 3.370 -0.902 1.00 81.81 79 ILE A C 1
ATOM 611 O O . ILE A 1 79 ? 7.718 4.511 -0.451 1.00 81.81 79 ILE A O 1
ATOM 615 N N . ILE A 1 80 ? 6.759 3.008 -1.818 1.00 82.25 80 ILE A N 1
ATOM 616 C CA . ILE A 1 80 ? 5.756 3.927 -2.367 1.00 82.25 80 ILE A CA 1
ATOM 617 C C . ILE A 1 80 ? 4.847 4.458 -1.253 1.00 82.25 80 ILE A C 1
ATOM 619 O O . ILE A 1 80 ? 4.655 5.667 -1.149 1.00 82.25 80 ILE A O 1
ATOM 623 N N . ASP A 1 81 ? 4.343 3.587 -0.383 1.00 76.19 81 ASP A N 1
ATOM 624 C CA . ASP A 1 81 ? 3.461 3.997 0.711 1.00 76.19 81 ASP A CA 1
ATOM 625 C C . ASP A 1 81 ? 4.181 4.887 1.729 1.00 76.19 81 ASP A C 1
ATOM 627 O O . ASP A 1 81 ? 3.648 5.925 2.119 1.00 76.19 81 ASP A O 1
ATOM 631 N N . TYR A 1 82 ? 5.426 4.557 2.083 1.00 82.62 82 TYR A N 1
ATOM 632 C CA . TYR A 1 82 ? 6.242 5.401 2.951 1.00 82.62 82 TYR A CA 1
ATOM 633 C C . TYR A 1 82 ? 6.447 6.796 2.355 1.00 82.62 82 TYR A C 1
ATOM 635 O O . TYR A 1 82 ? 6.227 7.797 3.033 1.00 82.62 82 TYR A O 1
ATOM 643 N N . LEU A 1 83 ? 6.861 6.881 1.087 1.00 87.38 83 LEU A N 1
ATOM 644 C CA . LEU A 1 83 ? 7.107 8.163 0.424 1.00 87.38 83 LEU A CA 1
ATOM 645 C C . LEU A 1 83 ? 5.830 9.003 0.345 1.00 87.38 83 LEU A C 1
ATOM 647 O O . LEU A 1 83 ? 5.893 10.218 0.536 1.00 87.38 83 LEU A O 1
ATOM 651 N N . HIS A 1 84 ? 4.682 8.363 0.109 1.00 82.94 84 HIS A N 1
ATOM 652 C CA . HIS A 1 84 ? 3.394 9.041 0.130 1.00 82.94 84 HIS A CA 1
ATOM 653 C C . HIS A 1 84 ? 3.087 9.613 1.516 1.00 82.94 84 HIS A C 1
ATOM 655 O O . HIS A 1 84 ? 2.828 10.809 1.639 1.00 82.94 84 HIS A O 1
ATOM 661 N N . HIS A 1 85 ? 3.187 8.776 2.552 1.00 77.12 85 HIS A N 1
ATOM 662 C CA . HIS A 1 85 ? 2.959 9.173 3.937 1.00 77.12 85 HIS A CA 1
ATOM 663 C C . HIS A 1 85 ? 3.855 10.349 4.341 1.00 77.12 85 HIS A C 1
ATOM 665 O O . HIS A 1 85 ? 3.399 11.315 4.939 1.00 77.12 85 HIS A O 1
ATOM 671 N N . GLN A 1 86 ? 5.145 10.312 4.000 1.00 80.44 86 GLN A N 1
ATOM 672 C CA . GLN A 1 86 ? 6.051 11.403 4.360 1.00 80.44 86 GLN A CA 1
ATOM 673 C C . GLN A 1 86 ? 5.720 12.712 3.638 1.00 80.44 86 GLN A C 1
ATOM 675 O O . GLN A 1 86 ? 5.838 13.782 4.231 1.00 80.44 86 GLN A O 1
ATOM 680 N N . ARG A 1 87 ? 5.351 12.645 2.355 1.00 86.25 87 ARG A N 1
ATOM 681 C CA . ARG A 1 87 ? 5.251 13.837 1.508 1.00 86.25 87 ARG A CA 1
ATOM 682 C C . ARG A 1 87 ? 3.876 14.491 1.510 1.00 86.25 87 ARG A C 1
ATOM 684 O O . ARG A 1 87 ? 3.809 15.709 1.384 1.00 86.25 87 ARG A O 1
ATOM 691 N N . PHE A 1 88 ? 2.810 13.706 1.618 1.00 76.31 88 PHE A N 1
ATOM 692 C CA . PHE A 1 88 ? 1.449 14.183 1.366 1.00 76.31 88 PHE A CA 1
ATOM 693 C C . PHE A 1 88 ? 0.517 14.031 2.567 1.00 76.31 88 PHE A C 1
ATOM 695 O O . PHE A 1 88 ? -0.467 14.760 2.655 1.00 76.31 88 PHE A O 1
ATOM 702 N N . GLU A 1 89 ? 0.806 13.129 3.507 1.00 67.06 89 GLU A N 1
ATOM 703 C CA . GLU A 1 89 ? -0.069 12.930 4.665 1.00 67.06 89 GLU A CA 1
ATOM 704 C C . GLU A 1 89 ? 0.252 13.936 5.768 1.00 67.06 89 GLU A C 1
ATOM 706 O O . GLU A 1 89 ? 1.376 14.012 6.258 1.00 67.06 89 GLU A O 1
ATOM 711 N N . HIS A 1 90 ? -0.754 14.724 6.142 1.00 51.56 90 HIS A N 1
ATOM 712 C CA . HIS A 1 90 ? -0.667 15.712 7.211 1.00 51.56 90 HIS A CA 1
ATOM 713 C C . HIS A 1 90 ? -0.418 15.066 8.575 1.00 51.56 90 HIS A C 1
ATOM 715 O O . HIS A 1 90 ? -0.963 14.007 8.882 1.00 51.56 90 HIS A O 1
ATOM 721 N N . GLN A 1 91 ? 0.363 15.745 9.414 1.00 47.53 91 GLN A N 1
ATOM 722 C CA . GLN A 1 91 ? 0.698 15.263 10.751 1.00 47.53 91 GLN A CA 1
ATOM 723 C C . GLN A 1 91 ? -0.205 15.847 11.836 1.00 47.53 91 GLN A C 1
ATOM 725 O O . GLN A 1 91 ? -0.749 16.948 11.721 1.00 47.53 91 GLN A O 1
ATOM 730 N N . ASP A 1 92 ? -0.282 15.124 12.942 1.00 44.75 92 ASP A N 1
ATOM 731 C CA . ASP A 1 92 ? -0.915 15.562 14.175 1.00 44.75 92 ASP A CA 1
ATOM 732 C C . ASP A 1 92 ? 0.026 16.501 14.926 1.00 44.75 92 ASP A C 1
ATOM 734 O O . ASP A 1 92 ? 1.119 16.103 15.324 1.00 44.75 92 ASP A O 1
ATOM 738 N N . VAL A 1 93 ? -0.395 17.749 15.134 1.00 44.62 93 VAL A N 1
ATOM 739 C CA . VAL A 1 93 ? 0.356 18.715 15.945 1.00 44.62 93 VAL A CA 1
ATOM 740 C C . VAL A 1 93 ? -0.547 19.193 17.068 1.00 44.62 93 VAL A C 1
ATOM 742 O O . VAL A 1 93 ? -1.691 19.570 16.825 1.00 44.62 93 VAL A O 1
ATOM 745 N N . VAL A 1 94 ? -0.040 19.159 18.299 1.00 42.53 94 VAL A N 1
ATOM 746 C CA . VAL A 1 94 ? -0.733 19.750 19.447 1.00 42.53 94 VAL A CA 1
ATOM 747 C C . VAL A 1 94 ? -0.616 21.267 19.315 1.00 42.53 94 VAL A C 1
ATOM 749 O O . VAL A 1 94 ? 0.489 21.809 19.334 1.00 42.53 94 VAL A O 1
ATOM 752 N N . VAL A 1 95 ? -1.747 21.937 19.106 1.00 52.31 95 VAL A N 1
ATOM 753 C CA . VAL A 1 95 ? -1.821 23.400 19.006 1.00 52.31 95 VAL A CA 1
ATOM 754 C C . VAL A 1 95 ? -1.794 23.984 20.423 1.00 52.31 95 VAL A C 1
ATOM 756 O O . VAL A 1 95 ? -2.041 23.279 21.399 1.00 52.31 95 VAL A O 1
ATOM 759 N N . ALA A 1 96 ? -1.441 25.264 20.561 1.00 50.22 96 ALA A N 1
ATOM 760 C CA . ALA A 1 96 ? -1.224 25.929 21.852 1.00 50.22 96 ALA A CA 1
ATOM 761 C C . ALA A 1 96 ? -2.418 25.857 22.830 1.00 50.22 96 ALA A C 1
ATOM 763 O O . ALA A 1 96 ? -2.232 26.035 24.030 1.00 50.22 96 ALA A O 1
ATOM 764 N N . ASP A 1 97 ? -3.624 25.576 22.335 1.00 44.97 97 ASP A N 1
ATOM 765 C CA . ASP A 1 97 ? -4.846 25.384 23.122 1.00 44.97 97 ASP A CA 1
ATOM 766 C C . ASP A 1 97 ? -5.047 23.937 23.625 1.00 44.97 97 ASP A C 1
ATOM 768 O O . ASP A 1 97 ? -6.059 23.630 24.253 1.00 44.97 97 ASP A O 1
ATOM 772 N N . GLY A 1 98 ? -4.094 23.037 23.359 1.00 35.91 98 GLY A N 1
ATOM 773 C CA . GLY A 1 98 ? -4.158 21.622 23.726 1.00 35.91 98 GLY A CA 1
ATOM 774 C C . GLY A 1 98 ? -4.991 20.757 22.773 1.00 35.91 98 GLY A C 1
ATOM 775 O O . GLY A 1 98 ? -5.103 19.550 22.996 1.00 35.91 98 GLY A O 1
ATOM 776 N N . SER A 1 99 ? -5.554 21.329 21.704 1.00 37.78 99 SER A N 1
ATOM 777 C CA . SER A 1 99 ? -6.281 20.586 20.674 1.00 37.78 99 SER A CA 1
ATOM 778 C C . SER A 1 99 ? -5.336 19.959 19.636 1.00 37.78 99 SER A C 1
ATOM 780 O O . SER A 1 99 ? -4.210 20.409 19.404 1.00 37.78 99 SER A O 1
ATOM 782 N N . LEU A 1 100 ? -5.789 18.874 19.002 1.00 36.94 100 LEU A N 1
ATOM 783 C CA . LEU A 1 100 ? -5.076 18.220 17.903 1.00 36.94 100 LEU A CA 1
ATOM 784 C C . LEU A 1 100 ? -5.374 18.952 16.589 1.00 36.94 100 LEU A C 1
ATOM 786 O O . LEU A 1 100 ? -6.444 18.785 16.006 1.00 36.94 100 LEU A O 1
ATOM 790 N N . GLY A 1 101 ? -4.409 19.728 16.104 1.00 39.09 101 GLY A N 1
ATOM 791 C CA . GLY A 1 101 ? -4.447 20.388 14.802 1.00 39.09 101 GLY A CA 1
ATOM 792 C C . GLY A 1 101 ? -3.828 19.547 13.684 1.00 39.09 101 GLY A C 1
ATOM 793 O O . GLY A 1 101 ? -3.191 18.511 13.918 1.00 39.09 101 GLY A O 1
ATOM 794 N N . SER A 1 102 ? -4.015 20.002 12.442 1.00 44.72 102 SER A N 1
ATOM 795 C CA . SER A 1 102 ? -3.401 19.427 11.239 1.00 44.72 102 SER A CA 1
ATOM 796 C C . SER A 1 102 ? -2.180 20.220 10.813 1.00 44.72 102 SER A C 1
ATOM 798 O O . SER A 1 102 ? -2.296 21.302 10.246 1.00 44.72 102 SER A O 1
ATOM 800 N N . GLY A 1 103 ? -1.004 19.673 11.111 1.00 53.56 103 GLY A N 1
ATOM 801 C CA . GLY A 1 103 ? 0.270 20.188 10.641 1.00 53.56 103 GLY A CA 1
ATOM 802 C C . GLY A 1 103 ? 0.552 19.794 9.191 1.00 53.56 103 GLY A C 1
ATOM 803 O O . GLY A 1 103 ? -0.147 18.958 8.609 1.00 53.56 103 GLY A O 1
ATOM 804 N N . PRO A 1 104 ? 1.587 20.380 8.575 1.00 61.91 104 PRO A N 1
ATOM 805 C CA . PRO A 1 104 ? 2.041 19.949 7.261 1.00 61.91 104 PRO A CA 1
ATOM 806 C C . PRO A 1 104 ? 2.520 18.484 7.297 1.00 61.91 104 PRO A C 1
ATOM 808 O O . PRO A 1 104 ? 2.803 17.947 8.379 1.00 61.91 104 PRO A O 1
ATOM 811 N N . PRO A 1 105 ? 2.647 17.833 6.128 1.00 68.19 105 PRO A N 1
ATOM 812 C CA . PRO A 1 105 ? 3.305 16.537 6.030 1.00 68.19 105 PRO A CA 1
ATOM 813 C C . PRO A 1 105 ? 4.682 16.500 6.697 1.00 68.19 105 PRO A C 1
ATOM 815 O O . PRO A 1 105 ? 5.290 17.544 6.931 1.00 68.19 105 PRO A O 1
ATOM 818 N N . ALA A 1 106 ? 5.178 15.303 7.013 1.00 71.19 106 ALA A N 1
ATOM 819 C CA . ALA A 1 106 ? 6.475 15.123 7.682 1.00 71.19 106 ALA A CA 1
ATOM 820 C C . ALA A 1 106 ? 7.643 15.705 6.882 1.00 71.19 106 ALA A C 1
ATOM 822 O O . ALA A 1 106 ? 8.512 16.385 7.424 1.00 71.19 106 ALA A O 1
ATOM 823 N N . GLU A 1 107 ? 7.628 15.493 5.571 1.00 81.88 107 GLU A N 1
ATOM 824 C CA . GLU A 1 107 ? 8.580 16.061 4.630 1.00 81.88 107 GLU A CA 1
ATOM 825 C C . GLU A 1 107 ? 7.813 16.561 3.386 1.00 81.88 107 GLU A C 1
ATOM 827 O O . GLU A 1 107 ? 7.870 15.936 2.326 1.00 81.88 107 GLU A O 1
ATOM 832 N N . PRO A 1 108 ? 7.116 17.713 3.439 1.00 83.38 108 PRO A N 1
ATOM 833 C CA . PRO A 1 108 ? 6.273 18.181 2.328 1.00 83.38 108 PRO A CA 1
ATOM 834 C C . PRO A 1 108 ? 7.106 18.507 1.077 1.00 83.38 108 PRO A C 1
ATOM 836 O O . PRO A 1 108 ? 6.658 18.398 -0.064 1.00 83.38 108 PRO A O 1
ATOM 839 N N . ASN A 1 109 ? 8.388 18.811 1.280 1.00 87.69 109 ASN A N 1
ATOM 840 C CA . ASN A 1 109 ? 9.374 19.064 0.234 1.00 87.69 109 ASN A CA 1
ATOM 841 C C . ASN A 1 109 ? 10.265 17.841 -0.061 1.00 87.69 109 ASN A C 1
ATOM 843 O O . ASN A 1 109 ? 11.339 17.988 -0.646 1.00 87.69 109 ASN A O 1
ATOM 847 N N . LEU A 1 110 ? 9.839 16.629 0.329 1.00 88.50 110 LEU A N 1
ATOM 848 C CA . LEU A 1 110 ? 10.554 15.379 0.058 1.00 88.50 110 LEU A CA 1
ATOM 849 C C . LEU A 1 110 ? 10.909 15.250 -1.428 1.00 88.50 110 LEU A C 1
ATOM 851 O O . LEU A 1 110 ? 10.035 15.249 -2.290 1.00 88.50 110 LEU A O 1
ATOM 855 N N . SER A 1 111 ? 12.196 15.084 -1.720 1.00 91.88 111 SER A N 1
ATOM 856 C CA . SER A 1 111 ? 12.722 14.964 -3.080 1.00 91.88 111 SER A CA 1
ATOM 857 C C . SER A 1 111 ? 13.662 13.775 -3.191 1.00 91.88 111 SER A C 1
ATOM 859 O O . SER A 1 111 ? 14.429 13.503 -2.266 1.00 91.88 111 SER A O 1
ATOM 861 N N . MET A 1 112 ? 13.652 13.105 -4.346 1.00 92.62 112 MET A N 1
ATOM 862 C CA . MET A 1 112 ? 14.524 11.961 -4.625 1.00 92.62 112 MET A CA 1
ATOM 863 C C . MET A 1 112 ? 15.961 12.352 -5.004 1.00 92.62 112 MET A C 1
ATOM 865 O O . MET A 1 112 ? 16.836 11.490 -4.996 1.00 92.62 112 MET A O 1
ATOM 869 N N . LYS A 1 113 ? 16.245 13.635 -5.290 1.00 82.00 113 LYS A N 1
ATOM 870 C CA . LYS A 1 113 ? 17.564 14.094 -5.785 1.00 82.00 113 LYS A CA 1
ATOM 871 C C . LYS A 1 113 ? 18.732 13.812 -4.828 1.00 82.00 113 LYS A C 1
ATOM 873 O O . LYS A 1 113 ? 19.834 13.551 -5.290 1.00 82.00 113 LYS A O 1
ATOM 878 N N . SER A 1 114 ? 18.503 13.851 -3.516 1.00 79.69 114 SER A N 1
ATOM 879 C CA . SER A 1 114 ? 19.533 13.648 -2.482 1.00 79.69 114 SER A CA 1
ATOM 880 C C . SER A 1 114 ? 19.326 12.367 -1.664 1.00 79.69 114 SER A C 1
ATOM 882 O O . SER A 1 114 ? 19.913 12.202 -0.591 1.00 79.69 114 SER A O 1
ATOM 884 N N . ARG A 1 115 ? 18.475 11.442 -2.136 1.00 86.56 115 ARG A N 1
ATOM 885 C CA . ARG A 1 115 ? 18.105 10.252 -1.361 1.00 86.56 115 ARG A CA 1
ATOM 886 C C . ARG A 1 115 ? 19.020 9.078 -1.658 1.00 86.56 115 ARG A C 1
ATOM 888 O O . ARG A 1 115 ? 19.239 8.677 -2.794 1.00 86.56 115 ARG A O 1
ATOM 895 N N . SER A 1 116 ? 19.534 8.507 -0.577 1.00 91.31 116 SER A N 1
ATOM 896 C CA . SER A 1 116 ? 20.348 7.298 -0.584 1.00 91.31 116 SER A CA 1
ATOM 897 C C . SER A 1 116 ? 19.442 6.092 -0.360 1.00 91.31 116 SER A C 1
ATOM 899 O O . SER A 1 116 ? 18.725 6.058 0.642 1.00 91.31 116 SER A O 1
ATOM 901 N N . LEU A 1 117 ? 19.499 5.096 -1.251 1.00 91.31 117 LEU A N 1
ATOM 902 C CA . LEU A 1 117 ? 18.701 3.874 -1.129 1.00 91.31 117 LEU A CA 1
ATOM 903 C C . LEU A 1 117 ? 18.887 3.181 0.238 1.00 91.31 117 LEU A C 1
ATOM 905 O O . LEU A 1 117 ? 17.878 2.956 0.899 1.00 91.31 117 LEU A O 1
ATOM 909 N N . PRO A 1 118 ? 20.114 2.931 0.748 1.00 91.44 118 PRO A N 1
ATOM 910 C CA . PRO A 1 118 ? 20.291 2.355 2.085 1.00 91.44 118 PRO A CA 1
ATOM 911 C C . PRO A 1 118 ? 19.652 3.170 3.217 1.00 91.44 118 PRO A C 1
ATOM 913 O O . PRO A 1 118 ? 19.121 2.607 4.174 1.00 91.44 118 PRO A O 1
ATOM 916 N N . LYS A 1 119 ? 19.699 4.509 3.146 1.00 91.06 119 LYS A N 1
ATOM 917 C CA . LYS A 1 119 ? 19.036 5.363 4.147 1.00 91.06 119 LYS A CA 1
ATOM 918 C C . LYS A 1 119 ? 17.517 5.241 4.043 1.00 91.06 119 LYS A C 1
ATOM 920 O O . LYS A 1 119 ? 16.881 5.027 5.070 1.00 91.06 119 LYS A O 1
ATOM 925 N N . LEU A 1 120 ? 16.976 5.304 2.827 1.00 91.38 120 LEU A N 1
ATOM 926 C CA . LEU A 1 120 ? 15.547 5.152 2.573 1.00 91.38 120 LEU A CA 1
ATOM 927 C C . LEU A 1 120 ? 15.047 3.789 3.049 1.00 91.38 120 LEU A C 1
ATOM 929 O O . LEU A 1 120 ? 14.082 3.737 3.795 1.00 91.38 120 LEU A O 1
ATOM 933 N N . MET A 1 121 ? 15.732 2.696 2.712 1.00 87.19 121 MET A N 1
ATOM 934 C CA . MET A 1 121 ? 15.346 1.355 3.156 1.00 87.19 121 MET A CA 1
ATOM 935 C C . MET A 1 121 ? 15.346 1.234 4.681 1.00 87.19 121 MET A C 1
ATOM 937 O O . MET A 1 121 ? 14.420 0.651 5.225 1.00 87.19 121 MET A O 1
ATOM 941 N N . ARG A 1 122 ? 16.305 1.842 5.398 1.00 84.75 122 ARG A N 1
ATOM 942 C CA . ARG A 1 122 ? 16.273 1.888 6.875 1.00 84.75 122 ARG A CA 1
ATOM 943 C C . ARG A 1 122 ? 15.097 2.697 7.421 1.00 84.75 122 ARG A C 1
ATOM 945 O O . ARG A 1 122 ? 14.539 2.337 8.452 1.00 84.75 122 ARG A O 1
ATOM 952 N N . GLN A 1 123 ? 14.736 3.797 6.765 1.00 83.06 123 GLN A N 1
ATOM 953 C CA . GLN A 1 123 ? 13.576 4.598 7.154 1.00 83.06 123 GLN A CA 1
ATOM 954 C C . GLN A 1 123 ? 12.267 3.858 6.879 1.00 83.06 123 GLN A C 1
ATOM 956 O O . GLN A 1 123 ? 11.414 3.831 7.754 1.00 83.06 123 GLN A O 1
ATOM 961 N N . VAL A 1 124 ? 12.144 3.209 5.720 1.00 79.62 124 VAL A N 1
ATOM 962 C CA . VAL A 1 124 ? 11.007 2.357 5.352 1.00 79.62 124 VAL A CA 1
ATOM 963 C C . VAL A 1 124 ? 10.916 1.167 6.294 1.00 79.62 124 VAL A C 1
ATOM 965 O O . VAL A 1 124 ? 9.831 0.864 6.749 1.00 79.62 124 VAL A O 1
ATOM 968 N N . ASP A 1 125 ? 12.028 0.528 6.649 1.00 77.19 125 ASP A N 1
ATOM 969 C CA . ASP A 1 125 ? 12.064 -0.566 7.625 1.00 77.19 125 ASP A CA 1
ATOM 970 C C . ASP A 1 125 ? 11.601 -0.104 9.007 1.00 77.19 125 ASP A C 1
ATOM 972 O O . ASP A 1 125 ? 10.797 -0.768 9.648 1.00 77.19 125 ASP A O 1
ATOM 976 N N . ARG A 1 126 ? 12.061 1.066 9.466 1.00 73.88 126 ARG A N 1
ATOM 977 C CA . ARG A 1 126 ? 11.608 1.645 10.734 1.00 73.88 126 ARG A CA 1
ATOM 978 C C . ARG A 1 126 ? 10.142 2.051 10.677 1.00 73.88 126 ARG A C 1
ATOM 980 O O . ARG A 1 126 ? 9.430 1.811 11.639 1.00 73.88 126 ARG A O 1
ATOM 987 N N . TRP A 1 127 ? 9.707 2.676 9.587 1.00 69.88 127 TRP A N 1
ATOM 988 C CA . TRP A 1 127 ? 8.324 3.097 9.392 1.00 69.88 127 TRP A CA 1
ATOM 989 C C . TRP A 1 127 ? 7.409 1.891 9.313 1.00 69.88 127 TRP A C 1
ATOM 991 O O . TRP A 1 127 ? 6.443 1.855 10.054 1.00 69.88 127 TRP A O 1
ATOM 1001 N N . ARG A 1 128 ? 7.788 0.865 8.544 1.00 68.25 128 ARG A N 1
ATOM 1002 C CA . ARG A 1 128 ? 7.189 -0.464 8.606 1.00 68.25 128 ARG A CA 1
ATOM 1003 C C . ARG A 1 128 ? 7.175 -0.900 10.054 1.00 68.25 128 ARG A C 1
ATOM 1005 O O . ARG A 1 128 ? 6.120 -0.864 10.615 1.00 68.25 128 ARG A O 1
ATOM 1012 N N . LYS A 1 129 ? 8.276 -1.140 10.758 1.00 55.25 129 LYS A N 1
ATOM 1013 C CA . LYS A 1 129 ? 8.256 -1.577 12.176 1.00 55.25 129 LYS A CA 1
ATOM 1014 C C . LYS A 1 129 ? 7.387 -0.728 13.127 1.00 55.25 129 LYS A C 1
ATOM 1016 O O . LYS A 1 129 ? 6.751 -1.291 14.009 1.00 55.25 129 LYS A O 1
ATOM 1021 N N . ALA A 1 130 ? 7.334 0.592 12.952 1.00 50.34 130 ALA A N 1
ATOM 1022 C CA . ALA A 1 130 ? 6.519 1.509 13.755 1.00 50.34 130 ALA A CA 1
ATOM 1023 C C . ALA A 1 130 ? 5.018 1.441 13.411 1.00 50.34 130 ALA A C 1
ATOM 1025 O O . ALA A 1 130 ? 4.180 1.622 14.286 1.00 50.34 130 ALA A O 1
ATOM 1026 N N . TRP A 1 131 ? 4.691 1.136 12.155 1.00 42.88 131 TRP A N 1
ATOM 1027 C CA . TRP A 1 131 ? 3.340 0.889 11.638 1.00 42.88 131 TRP A CA 1
ATOM 1028 C C . TRP A 1 131 ? 3.026 -0.621 11.502 1.00 42.88 131 TRP A C 1
ATOM 1030 O O . TRP A 1 131 ? 1.947 -1.019 11.078 1.00 42.88 131 TRP A O 1
ATOM 1040 N N . SER A 1 132 ? 3.988 -1.470 11.863 1.00 34.66 132 SER A N 1
ATOM 1041 C CA . SER A 1 132 ? 4.110 -2.912 11.633 1.00 34.66 132 SER A CA 1
ATOM 1042 C C . SER A 1 132 ? 4.862 -3.536 12.809 1.00 34.66 132 SER A C 1
ATOM 1044 O O . SER A 1 132 ? 5.914 -4.167 12.673 1.00 34.66 132 SER A O 1
ATOM 1046 N N . VAL A 1 133 ? 4.192 -3.564 13.947 1.00 32.53 133 VAL A N 1
ATOM 1047 C CA . VAL A 1 133 ? 3.954 -4.886 14.526 1.00 32.53 133 VAL A CA 1
ATOM 1048 C C . VAL A 1 133 ? 3.113 -5.659 13.489 1.00 32.53 133 VAL A C 1
ATOM 1050 O O . VAL A 1 133 ? 1.926 -5.680 13.685 1.00 32.53 133 VAL A O 1
ATOM 1053 N N . ASP A 1 134 ? 3.653 -6.120 12.332 1.00 36.41 134 ASP A N 1
ATOM 1054 C CA . ASP A 1 134 ? 3.040 -7.036 11.307 1.00 36.41 134 ASP A CA 1
ATOM 1055 C C . ASP A 1 134 ? 3.465 -6.762 9.836 1.00 36.41 134 ASP A C 1
ATOM 1057 O O . ASP A 1 134 ? 2.630 -6.478 8.985 1.00 36.41 134 ASP A O 1
ATOM 1061 N N . PHE A 1 135 ? 4.750 -6.861 9.469 1.00 30.25 135 PHE A N 1
ATOM 1062 C CA . PHE A 1 135 ? 5.110 -6.993 8.041 1.00 30.25 135 PHE A CA 1
ATOM 1063 C C . PHE A 1 135 ? 6.450 -7.712 7.876 1.00 30.25 135 PHE A C 1
ATOM 1065 O O . PHE A 1 135 ? 7.503 -7.081 7.756 1.00 30.25 135 PHE A O 1
ATOM 1072 N N . GLU A 1 136 ? 6.414 -9.043 7.851 1.00 28.50 136 GLU A N 1
ATOM 1073 C CA . GLU A 1 136 ? 7.410 -9.809 7.102 1.00 28.50 136 GLU A CA 1
ATOM 107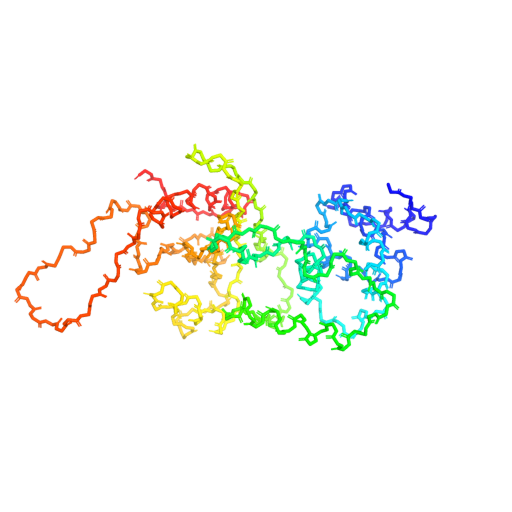4 C C . GLU A 1 136 ? 6.738 -10.355 5.837 1.00 28.50 136 GLU A C 1
ATOM 1076 O O . GLU A 1 136 ? 5.583 -10.772 5.914 1.00 28.50 136 GLU A O 1
ATOM 1081 N N . PRO A 1 137 ? 7.410 -10.337 4.681 1.00 31.62 137 PRO A N 1
ATOM 1082 C CA . PRO A 1 137 ? 6.902 -10.936 3.455 1.00 31.62 137 PRO A CA 1
ATOM 1083 C C . PRO A 1 137 ? 7.073 -12.455 3.530 1.00 31.62 137 PRO A C 1
ATOM 1085 O O . PRO A 1 137 ? 8.119 -12.947 3.961 1.00 31.62 137 PRO A O 1
ATOM 1088 N N . ALA A 1 138 ? 6.061 -13.208 3.100 1.00 32.56 138 ALA A N 1
ATOM 1089 C CA . ALA A 1 138 ? 6.240 -14.633 2.849 1.00 32.56 138 ALA A CA 1
ATOM 1090 C C . ALA A 1 138 ? 7.275 -14.828 1.729 1.00 32.56 138 ALA A C 1
ATOM 1092 O O . ALA A 1 138 ? 7.214 -14.166 0.694 1.00 32.56 138 ALA A O 1
ATOM 1093 N N . LYS A 1 139 ? 8.238 -15.725 1.964 1.00 30.33 139 LYS A N 1
ATOM 1094 C CA . LYS A 1 139 ? 9.157 -16.225 0.936 1.00 30.33 139 LYS A CA 1
ATOM 1095 C C . LYS A 1 139 ? 8.343 -16.932 -0.144 1.00 30.33 139 LYS A C 1
ATOM 1097 O O . LYS A 1 139 ? 7.500 -17.748 0.214 1.00 30.33 139 LYS A O 1
ATOM 1102 N N . ASP A 1 140 ? 8.630 -16.641 -1.411 1.00 32.53 140 ASP A N 1
ATOM 1103 C CA . ASP A 1 140 ? 8.081 -17.354 -2.568 1.00 32.53 140 ASP A CA 1
ATOM 1104 C C . ASP A 1 140 ? 8.265 -18.875 -2.430 1.00 32.53 140 ASP A C 1
ATOM 1106 O O . ASP A 1 140 ? 9.386 -19.346 -2.208 1.00 32.53 140 ASP A O 1
ATOM 1110 N N . PRO A 1 141 ? 7.198 -19.646 -2.683 1.00 36.16 141 PRO A N 1
ATOM 1111 C CA . PRO A 1 141 ? 7.283 -20.888 -3.417 1.00 36.16 141 PRO A CA 1
ATOM 1112 C C . PRO A 1 141 ? 6.548 -20.710 -4.752 1.00 36.16 141 PRO A C 1
ATOM 1114 O O . PRO A 1 141 ? 5.385 -20.319 -4.794 1.00 36.16 141 PRO A O 1
ATOM 1117 N N . GLU A 1 142 ? 7.295 -20.954 -5.820 1.00 32.69 142 GLU A N 1
ATOM 1118 C CA . GLU A 1 142 ? 6.889 -21.318 -7.180 1.00 32.69 142 GLU A CA 1
ATOM 1119 C C . GLU A 1 142 ? 5.384 -21.283 -7.534 1.00 32.69 142 GLU A C 1
ATOM 1121 O O . GLU A 1 142 ? 4.541 -21.962 -6.954 1.00 32.69 142 GLU A O 1
ATOM 1126 N N . ASP A 1 143 ? 5.103 -20.499 -8.578 1.00 38.41 143 ASP A N 1
ATOM 1127 C CA . ASP A 1 143 ? 4.117 -20.747 -9.634 1.00 38.41 143 ASP A CA 1
ATOM 1128 C C . ASP A 1 143 ? 2.814 -21.481 -9.259 1.00 38.41 143 ASP A C 1
ATOM 1130 O O . ASP A 1 143 ? 2.671 -22.689 -9.428 1.00 38.41 143 ASP A O 1
ATOM 1134 N N . HIS A 1 144 ? 1.795 -20.713 -8.862 1.00 36.22 144 HIS A N 1
ATOM 1135 C CA . HIS A 1 144 ? 0.402 -21.138 -8.998 1.00 36.22 144 HIS A CA 1
ATOM 1136 C C . HIS A 1 144 ? -0.482 -19.957 -9.416 1.00 36.22 144 HIS A C 1
ATOM 1138 O O . HIS A 1 144 ? -0.996 -19.205 -8.580 1.00 36.22 144 HIS A O 1
ATOM 1144 N N . GLY A 1 145 ? -0.694 -19.825 -10.728 1.00 32.44 145 GLY A N 1
ATOM 1145 C CA . GLY A 1 145 ? -1.531 -18.826 -11.412 1.00 32.44 145 GLY A CA 1
ATOM 1146 C C . GLY A 1 145 ? -3.037 -18.821 -11.088 1.00 32.44 145 GLY A C 1
ATOM 1147 O O . GLY A 1 145 ? -3.845 -18.499 -11.948 1.00 32.44 145 GLY A O 1
ATOM 1148 N N . SER A 1 146 ? -3.446 -19.147 -9.859 1.00 40.53 146 SER A N 1
ATOM 1149 C CA . SER A 1 146 ? -4.836 -19.000 -9.385 1.00 40.53 146 SER A CA 1
ATOM 1150 C C . SER A 1 146 ? -4.954 -18.602 -7.898 1.00 40.53 146 SER A C 1
ATOM 1152 O O . SER A 1 146 ? -6.057 -18.456 -7.373 1.00 40.53 146 SER A O 1
ATOM 1154 N N . ARG A 1 147 ? -3.821 -18.405 -7.199 1.00 49.69 147 ARG A N 1
ATOM 1155 C CA . ARG A 1 147 ? -3.764 -18.254 -5.729 1.00 49.69 147 ARG A CA 1
ATOM 1156 C C . ARG A 1 147 ? -3.746 -16.824 -5.181 1.00 49.69 147 ARG A C 1
ATOM 1158 O O . ARG A 1 147 ? -3.783 -16.661 -3.966 1.00 49.69 147 ARG A O 1
ATOM 1165 N N . ARG A 1 148 ? -3.673 -15.784 -6.014 1.00 59.81 148 ARG A N 1
ATOM 1166 C CA . ARG A 1 148 ? -3.558 -14.406 -5.509 1.00 59.81 148 ARG A CA 1
ATOM 1167 C C . ARG A 1 148 ? -4.932 -13.773 -5.335 1.00 59.81 148 ARG A C 1
ATOM 1169 O O . ARG A 1 148 ? -5.514 -13.318 -6.310 1.00 59.81 148 ARG A O 1
ATOM 1176 N N . LEU A 1 149 ? -5.422 -13.746 -4.097 1.00 66.00 149 LEU A N 1
ATOM 1177 C CA . LEU A 1 149 ? -6.430 -12.762 -3.706 1.00 66.00 149 LEU A CA 1
ATOM 1178 C C . LEU A 1 149 ? -5.746 -11.399 -3.611 1.00 66.00 149 LEU A C 1
ATOM 1180 O O . LEU A 1 149 ? -4.580 -11.305 -3.210 1.00 66.00 149 LEU A O 1
ATOM 1184 N N . GLU A 1 150 ? -6.442 -10.341 -4.003 1.00 67.81 150 GLU A N 1
ATOM 1185 C CA . GLU A 1 150 ? -5.830 -9.021 -4.069 1.00 67.81 150 GLU A CA 1
ATOM 1186 C C . GLU A 1 150 ? -6.110 -8.165 -2.840 1.00 67.81 150 GLU A C 1
ATOM 1188 O O . GLU A 1 150 ? -7.184 -8.185 -2.254 1.00 67.81 150 GLU A O 1
ATOM 1193 N N . TYR A 1 151 ? -5.158 -7.305 -2.497 1.00 68.75 151 TYR A N 1
ATOM 1194 C CA . TYR A 1 151 ? -5.346 -6.260 -1.495 1.00 68.75 151 TYR A CA 1
ATOM 1195 C C . TYR A 1 151 ? -6.538 -5.340 -1.834 1.00 68.75 151 TYR A C 1
ATOM 1197 O O . TYR A 1 151 ? -6.686 -4.890 -2.979 1.00 68.75 151 TYR A O 1
ATOM 1205 N N . LEU A 1 152 ? -7.359 -5.003 -0.836 1.00 69.31 152 LEU A N 1
ATOM 1206 C CA . LEU A 1 152 ? -8.396 -3.972 -0.963 1.00 69.31 152 LEU A CA 1
ATOM 1207 C C . LEU A 1 152 ? -7.875 -2.619 -0.468 1.00 69.31 152 LEU A C 1
ATOM 1209 O O . LEU A 1 152 ? -7.274 -2.544 0.599 1.00 69.31 152 LEU A O 1
ATOM 1213 N N . TYR A 1 153 ? -8.179 -1.560 -1.220 1.00 75.19 153 TYR A N 1
ATOM 1214 C CA . TYR A 1 153 ? -8.195 -0.176 -0.744 1.00 75.19 153 TYR A CA 1
ATOM 1215 C C . TYR A 1 153 ? -9.510 0.434 -1.203 1.00 75.19 153 TYR A C 1
ATOM 1217 O O . TYR A 1 153 ? -9.779 0.431 -2.407 1.00 75.19 153 TYR A O 1
ATOM 1225 N N . LEU A 1 154 ? -10.313 0.924 -0.270 1.00 68.19 154 LEU A N 1
ATOM 1226 C CA . LEU A 1 154 ? -11.605 1.513 -0.581 1.00 68.19 154 LEU A CA 1
ATOM 1227 C C . LEU A 1 154 ? -11.840 2.743 0.289 1.00 68.19 154 LEU A C 1
ATOM 1229 O O . LEU A 1 154 ? -11.699 2.693 1.507 1.00 68.19 154 LEU A O 1
ATOM 1233 N N . GLU A 1 155 ? -12.203 3.840 -0.358 1.00 81.94 155 GLU A N 1
ATOM 1234 C CA . GLU A 1 155 ? -12.619 5.074 0.292 1.00 81.94 155 GLU A CA 1
ATOM 1235 C C . GLU A 1 155 ? -14.143 5.101 0.376 1.00 81.94 155 GLU A C 1
ATOM 1237 O O . GLU A 1 155 ? -14.831 4.902 -0.624 1.00 81.94 155 GLU A O 1
ATOM 1242 N N . THR A 1 156 ? -14.668 5.317 1.576 1.00 82.81 156 THR A N 1
ATOM 1243 C CA . THR A 1 156 ? -16.103 5.460 1.839 1.00 82.81 156 THR A CA 1
ATOM 1244 C C . THR A 1 156 ? -16.333 6.679 2.711 1.00 82.81 156 THR A C 1
ATOM 1246 O O . THR A 1 156 ? -15.442 7.091 3.448 1.00 82.81 156 THR A O 1
ATOM 1249 N N . GLU A 1 157 ? -17.535 7.227 2.694 1.00 84.00 157 GLU A N 1
ATOM 1250 C CA . GLU A 1 157 ? -17.931 8.258 3.645 1.00 84.00 157 GLU A CA 1
ATOM 1251 C C . GLU A 1 157 ? -18.592 7.613 4.869 1.00 84.00 157 GLU A C 1
ATOM 1253 O O . GLU A 1 157 ? -19.389 6.685 4.743 1.00 84.00 157 GLU A O 1
ATOM 1258 N N . ASP A 1 158 ? -18.237 8.074 6.063 1.00 81.00 158 ASP A N 1
ATOM 1259 C CA . ASP A 1 158 ? -18.919 7.714 7.298 1.00 81.00 158 ASP A CA 1
ATOM 1260 C C . ASP A 1 158 ? -20.295 8.383 7.320 1.00 81.00 158 ASP A C 1
ATOM 1262 O O . ASP A 1 158 ? -20.391 9.583 7.569 1.00 81.00 158 ASP A O 1
ATOM 1266 N N . GLU A 1 159 ? -21.356 7.601 7.124 1.00 74.56 159 GLU A N 1
ATOM 1267 C CA . GLU A 1 159 ? -22.749 8.071 7.092 1.00 74.56 159 GLU A CA 1
ATOM 1268 C C . GLU A 1 159 ? -23.140 8.918 8.321 1.00 74.56 159 GLU A C 1
ATOM 1270 O O . GLU A 1 159 ? -24.008 9.784 8.230 1.00 74.56 159 GLU A O 1
ATOM 1275 N N . ARG A 1 160 ? -22.493 8.708 9.477 1.00 70.81 160 ARG A N 1
ATOM 1276 C CA . ARG A 1 160 ? -22.803 9.433 10.717 1.00 70.81 160 ARG A CA 1
ATOM 1277 C C . ARG A 1 160 ? -22.047 10.749 10.850 1.00 70.81 160 ARG A C 1
ATOM 1279 O O . ARG A 1 160 ? -22.545 11.683 11.477 1.00 70.81 160 ARG A O 1
ATOM 1286 N N . THR A 1 161 ? -20.810 10.803 10.362 1.00 75.38 161 THR A N 1
ATOM 1287 C CA . THR A 1 161 ? -19.914 11.950 10.594 1.00 75.38 161 THR A CA 1
ATOM 1288 C C . THR A 1 161 ? -19.568 12.732 9.331 1.00 75.38 161 THR A C 1
ATOM 1290 O O . THR A 1 161 ? -18.964 13.797 9.445 1.00 75.38 161 THR A O 1
ATOM 1293 N N . GLY A 1 162 ? -19.925 12.219 8.152 1.00 78.31 162 GLY A N 1
ATOM 1294 C CA . GLY A 1 162 ? -19.535 12.746 6.843 1.00 78.31 162 GLY A CA 1
ATOM 1295 C C . GLY A 1 162 ? -18.031 12.644 6.563 1.00 78.31 162 GLY A C 1
ATOM 1296 O O . GLY A 1 162 ? -17.511 13.294 5.659 1.00 78.31 162 GLY A O 1
ATOM 1297 N N . LYS A 1 163 ? -17.274 11.903 7.384 1.00 80.25 163 LYS A N 1
ATOM 1298 C CA . LYS A 1 163 ? -15.812 11.825 7.273 1.00 80.25 163 LYS A CA 1
ATOM 1299 C C . LYS A 1 163 ? -15.384 10.703 6.346 1.00 80.25 163 LYS A C 1
ATOM 1301 O O . LYS A 1 163 ? -15.982 9.637 6.328 1.00 80.25 163 LYS A O 1
ATOM 1306 N N . LEU A 1 164 ? -14.270 10.909 5.652 1.00 78.19 164 LEU A N 1
ATOM 1307 C CA . LEU A 1 164 ? -13.644 9.868 4.847 1.00 78.19 164 LEU A CA 1
ATOM 1308 C C . LEU A 1 164 ? -13.129 8.722 5.734 1.00 78.19 164 LEU A C 1
ATOM 1310 O O . LEU A 1 164 ? -12.243 8.921 6.572 1.00 78.19 164 LEU A O 1
ATOM 1314 N N . LEU A 1 165 ? -13.644 7.522 5.492 1.00 82.94 165 LEU A N 1
ATOM 1315 C CA . LEU A 1 165 ? -13.118 6.257 5.985 1.00 82.94 165 LEU A CA 1
ATOM 1316 C C . LEU A 1 165 ? -12.318 5.577 4.883 1.00 82.94 165 LEU A C 1
ATOM 1318 O O . LEU A 1 165 ? -12.767 5.475 3.742 1.00 82.94 165 LEU A O 1
ATOM 1322 N N . VAL A 1 166 ? -11.138 5.078 5.237 1.00 80.56 166 VAL A N 1
ATOM 1323 C CA . VAL A 1 166 ? -10.293 4.338 4.296 1.00 80.56 166 VAL A CA 1
ATOM 1324 C C . VAL A 1 166 ? -10.113 2.916 4.774 1.00 80.56 166 VAL A C 1
ATOM 1326 O O . VAL A 1 166 ? -9.473 2.665 5.794 1.00 80.56 166 VAL A O 1
ATOM 1329 N N . TRP A 1 167 ? -10.687 1.996 4.016 1.00 82.44 167 TRP A N 1
ATOM 1330 C CA . TRP A 1 167 ? -10.706 0.574 4.290 1.00 82.44 167 TRP A CA 1
ATOM 1331 C C . TRP A 1 167 ? -9.577 -0.144 3.579 1.00 82.44 167 TRP A C 1
ATOM 1333 O O . TRP A 1 167 ? -9.317 0.101 2.398 1.00 82.44 167 TRP A O 1
ATOM 1343 N N . THR A 1 168 ? -8.947 -1.080 4.282 1.00 78.88 168 THR A N 1
ATOM 1344 C CA . THR A 1 168 ? -7.935 -1.960 3.711 1.00 78.88 168 THR A CA 1
ATOM 1345 C C . THR A 1 168 ? -8.178 -3.414 4.097 1.00 78.88 168 THR A C 1
ATOM 1347 O O . THR A 1 168 ? -8.604 -3.711 5.212 1.00 78.88 168 THR A O 1
ATOM 1350 N N . ILE A 1 169 ? -7.920 -4.329 3.160 1.00 82.88 169 ILE A N 1
ATOM 1351 C CA . ILE A 1 169 ? -7.932 -5.779 3.403 1.00 82.88 169 ILE A CA 1
ATOM 1352 C C . ILE A 1 169 ? -6.608 -6.335 2.900 1.00 82.88 169 ILE A C 1
ATOM 1354 O O . ILE A 1 169 ? -6.283 -6.179 1.721 1.00 82.88 169 ILE A O 1
ATOM 1358 N N . GLN A 1 170 ? -5.826 -6.935 3.796 1.00 76.50 170 GLN A N 1
ATOM 1359 C CA . GLN A 1 170 ? -4.469 -7.399 3.500 1.00 76.50 170 GLN A CA 1
ATOM 1360 C C . GLN A 1 170 ? -4.169 -8.764 4.116 1.00 76.50 170 GLN A C 1
ATOM 1362 O O . GLN A 1 170 ? -4.638 -9.067 5.210 1.00 76.50 170 GLN A O 1
ATOM 1367 N N . GLU A 1 171 ? -3.362 -9.568 3.429 1.00 79.25 171 GLU A N 1
ATOM 1368 C CA . GLU A 1 171 ? -2.978 -10.902 3.887 1.00 79.25 171 GLU A CA 1
ATOM 1369 C C . GLU A 1 171 ? -1.937 -10.845 5.018 1.00 79.25 171 GLU A C 1
ATOM 1371 O O . GLU A 1 171 ? -0.985 -10.064 4.984 1.00 79.25 171 GLU A O 1
ATOM 1376 N N . LEU A 1 172 ? -2.101 -11.721 6.004 1.00 71.75 172 LEU A N 1
ATOM 1377 C CA . LEU A 1 172 ? -1.190 -11.990 7.110 1.00 71.75 172 LEU A CA 1
ATOM 1378 C C . LEU A 1 172 ? -0.409 -13.273 6.810 1.00 71.75 172 LEU A C 1
ATOM 1380 O O . LEU A 1 172 ? -0.736 -14.364 7.277 1.00 71.75 172 LEU A O 1
ATOM 1384 N N . SER A 1 173 ? 0.637 -13.146 5.999 1.00 62.97 173 SER A N 1
ATOM 1385 C CA . SER A 1 173 ? 1.344 -14.287 5.409 1.00 62.97 173 SER A CA 1
ATOM 1386 C C . SER A 1 173 ? 2.516 -14.818 6.251 1.00 62.97 173 SER A C 1
ATOM 1388 O O . SER A 1 173 ? 3.273 -15.673 5.797 1.00 62.97 173 SER A O 1
ATOM 1390 N N . THR A 1 174 ? 2.736 -14.296 7.464 1.00 50.16 174 THR A N 1
ATOM 1391 C CA . THR A 1 174 ? 3.854 -14.703 8.335 1.00 50.16 174 THR A CA 1
ATOM 1392 C C . THR A 1 174 ? 3.437 -14.947 9.777 1.00 50.16 174 THR A C 1
ATOM 1394 O O . THR A 1 174 ? 2.523 -14.313 10.305 1.00 50.16 174 THR A O 1
ATOM 1397 N N . ALA A 1 175 ? 4.179 -15.817 10.469 1.00 50.81 175 ALA A N 1
ATOM 1398 C CA . ALA A 1 175 ? 3.960 -16.107 11.886 1.00 50.81 175 ALA A CA 1
ATOM 1399 C C . ALA A 1 175 ? 3.991 -14.844 12.764 1.00 50.81 175 ALA A C 1
ATOM 1401 O O . ALA A 1 175 ? 3.237 -14.754 13.729 1.00 50.81 175 ALA A O 1
ATOM 1402 N N . ARG A 1 176 ? 4.827 -13.856 12.408 1.00 49.22 176 ARG A N 1
ATOM 1403 C CA . ARG A 1 176 ? 4.864 -12.555 13.084 1.00 49.22 176 ARG A CA 1
ATOM 1404 C C . ARG A 1 176 ? 3.598 -11.746 12.803 1.00 49.22 176 ARG A C 1
ATOM 1406 O O . ARG A 1 176 ? 3.029 -11.247 13.763 1.00 49.22 176 ARG A O 1
ATOM 1413 N N . SER A 1 177 ? 3.161 -11.676 11.536 1.00 55.06 177 SER A N 1
ATOM 1414 C CA . SER A 1 177 ? 1.929 -10.969 11.145 1.00 55.06 177 SER A CA 1
ATOM 1415 C C . SER A 1 177 ? 0.666 -11.513 11.833 1.00 55.06 177 SER A C 1
ATOM 1417 O O . SER A 1 177 ? -0.234 -10.773 12.207 1.00 55.06 177 SER A O 1
ATOM 1419 N N . LEU A 1 178 ? 0.619 -12.830 12.049 1.00 58.84 178 LEU A N 1
ATOM 1420 C CA . LEU A 1 178 ? -0.467 -13.492 12.772 1.00 58.84 178 LEU A CA 1
ATOM 1421 C C . LEU A 1 178 ? -0.406 -13.218 14.279 1.00 58.84 178 LEU A C 1
ATOM 1423 O O . LEU A 1 178 ? -1.439 -13.039 14.921 1.00 58.84 178 LEU A O 1
ATOM 1427 N N . ALA A 1 179 ? 0.801 -13.189 14.852 1.00 52.84 179 ALA A N 1
ATOM 1428 C CA . ALA A 1 179 ? 0.990 -12.975 16.280 1.00 52.84 179 ALA A CA 1
ATOM 1429 C C . ALA A 1 179 ? 0.585 -11.562 16.714 1.00 52.84 179 ALA A C 1
ATOM 1431 O O . ALA A 1 179 ? -0.120 -11.436 17.720 1.00 52.84 179 ALA A O 1
ATOM 1432 N N . ASN A 1 180 ? 0.978 -10.511 15.978 1.00 55.09 180 ASN A N 1
ATOM 1433 C CA . ASN A 1 180 ? 0.581 -9.167 16.396 1.00 55.09 180 ASN A CA 1
ATOM 1434 C C . ASN A 1 180 ? -0.868 -8.856 16.021 1.00 55.09 180 ASN A C 1
ATOM 1436 O O . ASN A 1 180 ? -1.514 -8.143 16.785 1.00 55.09 180 ASN A O 1
ATOM 1440 N N . GLU A 1 181 ? -1.434 -9.466 14.971 1.00 68.50 181 GLU A N 1
ATOM 1441 C CA . GLU A 1 181 ? -2.888 -9.450 14.779 1.00 68.50 181 GLU A CA 1
ATOM 1442 C C . GLU A 1 181 ? -3.603 -10.077 15.972 1.00 68.50 181 GLU A C 1
ATOM 1444 O O . GLU A 1 181 ? -4.510 -9.465 16.530 1.00 68.50 181 GLU A O 1
ATOM 1449 N N . GLY A 1 182 ? -3.137 -11.231 16.456 1.00 58.31 182 GLY A N 1
ATOM 1450 C CA . GLY A 1 182 ? -3.716 -11.878 17.629 1.00 58.31 182 GLY A CA 1
ATOM 1451 C C . GLY A 1 182 ? -3.661 -10.994 18.879 1.00 58.31 182 GLY A C 1
ATOM 1452 O O . GLY A 1 182 ? -4.638 -10.885 19.625 1.00 58.31 182 GLY A O 1
ATOM 1453 N N . GLN A 1 183 ? -2.539 -10.299 19.083 1.00 58.81 183 GLN A N 1
ATOM 1454 C CA . GLN A 1 183 ? -2.365 -9.345 20.179 1.00 58.81 183 GLN A CA 1
ATOM 1455 C C . GLN A 1 183 ? -3.286 -8.124 20.030 1.00 58.81 183 GLN A C 1
ATOM 1457 O O . GLN A 1 183 ? -4.012 -7.779 20.966 1.00 58.81 183 GLN A O 1
ATOM 1462 N N . ALA A 1 184 ? -3.288 -7.486 18.858 1.00 62.28 184 ALA A N 1
ATOM 1463 C CA . ALA A 1 184 ? -4.071 -6.287 18.585 1.00 62.28 184 ALA A CA 1
ATOM 1464 C C . ALA A 1 184 ? -5.574 -6.566 18.664 1.00 62.28 184 ALA A C 1
ATOM 1466 O O . ALA A 1 184 ? -6.313 -5.778 19.248 1.00 62.28 184 ALA A O 1
ATOM 1467 N N . MET A 1 185 ? -6.008 -7.716 18.156 1.00 65.44 185 MET A N 1
ATOM 1468 C CA . MET A 1 185 ? -7.397 -8.166 18.171 1.00 65.44 185 MET A CA 1
ATOM 1469 C C . MET A 1 185 ? -7.779 -8.884 19.475 1.00 65.44 185 MET A C 1
ATOM 1471 O O . MET A 1 185 ? -8.942 -9.238 19.675 1.00 65.44 185 MET A O 1
ATOM 1475 N N . SER A 1 186 ? -6.829 -9.058 20.405 1.00 62.38 186 SER A N 1
ATOM 1476 C CA . SER A 1 186 ? -7.040 -9.704 21.709 1.00 62.38 186 SER A CA 1
ATOM 1477 C C . SER A 1 186 ? -7.720 -11.076 21.583 1.00 62.38 186 SER A C 1
ATOM 1479 O O . SER A 1 186 ? -8.599 -11.434 22.371 1.00 62.38 186 SER A O 1
ATOM 1481 N N . HIS A 1 187 ? -7.320 -11.838 20.564 1.00 60.97 187 HIS A N 1
ATOM 1482 C CA . HIS A 1 187 ? -7.763 -13.205 20.324 1.00 60.97 187 HIS A CA 1
ATOM 1483 C C . HIS A 1 187 ? -6.608 -14.082 19.835 1.00 60.97 187 HIS A C 1
ATOM 1485 O O . HIS A 1 187 ? -5.676 -13.620 19.184 1.00 60.97 187 HIS A O 1
ATOM 1491 N N . CYS A 1 188 ? -6.623 -15.364 20.188 1.00 57.25 188 CYS A N 1
ATOM 1492 C CA . CYS A 1 188 ? -5.504 -16.250 19.892 1.00 57.25 188 CYS A CA 1
ATOM 1493 C C . CYS A 1 188 ? -5.494 -16.659 18.411 1.00 57.25 188 CYS A C 1
ATOM 1495 O O . CYS A 1 188 ? -6.134 -17.635 18.033 1.00 57.25 188 CYS A O 1
ATOM 1497 N N . LEU A 1 189 ? -4.716 -15.955 17.590 1.00 53.16 189 LEU A N 1
ATOM 1498 C CA . LEU A 1 189 ? -4.291 -16.414 16.266 1.00 53.16 189 LEU A CA 1
ATOM 1499 C C . LEU A 1 189 ? -2.964 -17.168 16.422 1.00 53.16 189 LEU A C 1
ATOM 1501 O O . LEU A 1 189 ? -1.883 -16.606 16.257 1.00 53.16 189 LEU A O 1
ATOM 1505 N N . SER A 1 190 ? -3.005 -18.436 16.840 1.00 44.22 190 SER A N 1
ATOM 1506 C CA . SER A 1 190 ? -1.762 -19.201 16.981 1.00 44.22 190 SER A CA 1
ATOM 1507 C C . SER A 1 190 ? -1.207 -19.562 15.601 1.00 44.22 190 SER A C 1
ATOM 1509 O O . SER A 1 190 ? -1.820 -20.342 14.874 1.00 44.22 190 SER A O 1
ATOM 1511 N N . SER A 1 191 ? -0.007 -19.076 15.279 1.00 40.88 191 SER A N 1
ATOM 1512 C CA . SER A 1 191 ? 0.739 -19.414 14.054 1.00 40.88 191 SER A CA 1
ATOM 1513 C C . SER A 1 191 ? 0.995 -20.917 13.868 1.00 40.88 191 SER A C 1
ATOM 1515 O O . SER A 1 191 ? 1.257 -21.356 12.756 1.00 40.88 191 SER A O 1
ATOM 1517 N N . LYS A 1 192 ? 0.890 -21.718 14.940 1.00 39.50 192 LYS A N 1
ATOM 1518 C CA . LYS A 1 192 ? 0.995 -23.187 14.904 1.00 39.50 192 LYS A CA 1
ATOM 1519 C C . LYS A 1 192 ? -0.258 -23.900 14.376 1.00 39.50 192 LYS A C 1
ATOM 1521 O O . LYS A 1 192 ? -0.152 -25.063 14.014 1.00 39.50 192 LYS A O 1
ATOM 1526 N N . ALA A 1 193 ? -1.421 -23.245 14.363 1.00 38.03 193 ALA A N 1
ATOM 1527 C CA . ALA A 1 193 ? -2.694 -23.868 13.978 1.00 38.03 193 ALA A CA 1
ATOM 1528 C C . ALA A 1 193 ? -3.094 -23.599 12.518 1.00 38.03 193 ALA A C 1
ATOM 1530 O O . ALA A 1 193 ? -3.957 -24.289 11.986 1.00 38.03 193 ALA A O 1
ATOM 1531 N N . VAL A 1 194 ? -2.480 -22.604 11.871 1.00 45.25 194 VAL A N 1
ATOM 1532 C CA . VAL A 1 194 ? -2.813 -22.213 10.498 1.00 45.25 194 VAL A CA 1
ATOM 1533 C C . VAL A 1 194 ? -1.758 -22.769 9.551 1.00 45.25 194 VAL A C 1
ATOM 1535 O O . VAL A 1 194 ? -0.615 -22.314 9.538 1.00 45.25 194 VAL A O 1
ATOM 1538 N N . SER A 1 195 ? -2.149 -23.744 8.733 1.00 49.12 195 SER A N 1
ATOM 1539 C CA . SER A 1 195 ? -1.349 -24.153 7.581 1.00 49.12 195 SER A CA 1
ATOM 1540 C C . SER A 1 195 ? -1.500 -23.099 6.484 1.00 49.12 195 SER A C 1
ATOM 1542 O O . SER A 1 195 ? -2.482 -23.099 5.745 1.00 49.12 195 SER A O 1
ATOM 1544 N N . LEU A 1 196 ? -0.512 -22.208 6.361 1.00 52.69 196 LEU A N 1
ATOM 1545 C CA . LEU A 1 196 ? -0.476 -21.147 5.339 1.00 52.69 196 LEU A CA 1
ATOM 1546 C C . LEU A 1 196 ? -0.515 -21.679 3.890 1.00 52.69 196 LEU A C 1
ATOM 1548 O O . LEU A 1 196 ? -0.719 -20.914 2.956 1.00 52.69 196 LEU A O 1
ATOM 1552 N N . SER A 1 197 ? -0.327 -22.989 3.695 1.00 55.66 197 SER A N 1
ATOM 1553 C CA . SER A 1 197 ? -0.442 -23.644 2.384 1.00 55.66 197 SER A CA 1
ATOM 1554 C C . SER A 1 197 ? -1.890 -23.915 1.954 1.00 55.66 197 SER A C 1
ATOM 1556 O O . SER A 1 197 ? -2.170 -24.015 0.760 1.00 55.66 197 SER A O 1
ATOM 1558 N N . THR A 1 198 ? -2.813 -24.031 2.911 1.00 61.44 198 THR A N 1
ATOM 1559 C CA . THR A 1 198 ? -4.230 -24.356 2.671 1.00 61.44 198 THR A CA 1
ATOM 1560 C C . THR A 1 198 ? -5.166 -23.242 3.118 1.00 61.44 198 THR A C 1
ATOM 1562 O O . THR A 1 198 ? -6.290 -23.150 2.632 1.00 61.44 198 THR A O 1
ATOM 1565 N N . THR A 1 199 ? -4.710 -22.382 4.028 1.00 67.31 199 THR A N 1
ATOM 1566 C CA . THR A 1 199 ? -5.508 -21.316 4.623 1.00 67.31 199 THR A CA 1
ATOM 1567 C C . THR A 1 199 ? -4.738 -20.005 4.581 1.00 67.31 199 THR A C 1
ATOM 1569 O O . THR A 1 199 ? -3.652 -19.908 5.147 1.00 67.31 199 THR A O 1
ATOM 1572 N N . SER A 1 200 ? -5.321 -18.984 3.956 1.00 75.19 200 SER A N 1
ATOM 1573 C CA . SER A 1 200 ? -4.822 -17.607 4.031 1.00 75.19 200 SER A CA 1
ATOM 1574 C C . SER A 1 200 ? -5.584 -16.847 5.112 1.00 75.19 200 SER A C 1
ATOM 1576 O O . SER A 1 200 ? -6.768 -17.096 5.344 1.00 75.19 200 SER A O 1
ATOM 1578 N N . VAL A 1 201 ? -4.908 -15.934 5.804 1.00 80.56 201 VAL A N 1
ATOM 1579 C CA . VAL A 1 201 ? -5.512 -15.106 6.856 1.00 80.56 201 VAL A CA 1
ATOM 1580 C C . VAL A 1 201 ? -5.376 -13.651 6.453 1.00 80.56 201 VAL A C 1
ATOM 1582 O O . VAL A 1 201 ? -4.340 -13.260 5.935 1.00 80.56 201 VAL A O 1
ATOM 1585 N N . TRP A 1 202 ? -6.407 -12.854 6.687 1.00 85.75 202 TRP A N 1
ATOM 1586 C CA . TRP A 1 202 ? -6.529 -11.484 6.217 1.00 85.75 202 TRP A CA 1
ATOM 1587 C C . TRP A 1 202 ? -6.954 -10.567 7.357 1.00 85.75 202 TRP A C 1
ATOM 1589 O O . TRP A 1 202 ? -7.798 -10.933 8.173 1.00 85.75 202 TRP A O 1
ATOM 1599 N N . SER A 1 203 ? -6.378 -9.371 7.396 1.00 83.19 203 SER A N 1
ATOM 1600 C CA . SER A 1 203 ? -6.733 -8.301 8.325 1.00 83.19 203 SER A CA 1
ATOM 1601 C C . SER A 1 203 ? -7.564 -7.256 7.591 1.00 83.19 203 SER A C 1
ATOM 1603 O O . SER A 1 203 ? -7.121 -6.716 6.574 1.00 83.19 203 SER A O 1
ATOM 1605 N N . VAL A 1 204 ? -8.758 -6.981 8.112 1.00 86.44 204 VAL A N 1
ATOM 1606 C CA . VAL A 1 204 ? -9.631 -5.884 7.690 1.00 86.44 204 VAL A CA 1
ATOM 1607 C C . VAL A 1 204 ? -9.395 -4.711 8.628 1.00 86.44 204 VAL A C 1
ATOM 1609 O O . VAL A 1 204 ? -9.537 -4.827 9.852 1.00 86.44 204 VAL A O 1
ATOM 1612 N N . GLN A 1 205 ? -9.038 -3.572 8.048 1.00 87.50 205 GLN A N 1
ATOM 1613 C CA . GLN A 1 205 ? -8.704 -2.365 8.788 1.00 87.50 205 GLN A CA 1
ATOM 1614 C C . GLN A 1 205 ? -9.456 -1.171 8.225 1.00 87.50 205 GLN A C 1
ATOM 1616 O O . GLN A 1 205 ? -9.770 -1.111 7.037 1.00 87.50 205 GLN A O 1
ATOM 1621 N N . VAL A 1 206 ? -9.718 -0.206 9.094 1.00 84.62 206 VAL A N 1
ATOM 1622 C CA . VAL A 1 206 ? -10.321 1.068 8.724 1.00 84.62 206 VAL A CA 1
ATOM 1623 C C . VAL A 1 206 ? -9.562 2.202 9.366 1.00 84.62 206 VAL A C 1
ATOM 1625 O O . VAL A 1 206 ? -9.250 2.184 10.558 1.00 84.62 206 VAL A O 1
ATOM 1628 N N . ARG A 1 207 ? -9.279 3.211 8.556 1.00 78.75 207 ARG A N 1
ATOM 1629 C CA . ARG A 1 207 ? -8.759 4.484 9.014 1.00 78.75 207 ARG A CA 1
ATOM 1630 C C . ARG A 1 207 ? -9.906 5.486 9.086 1.00 78.75 207 ARG A C 1
ATOM 1632 O O . ARG A 1 207 ? -10.424 5.907 8.057 1.00 78.75 207 ARG A O 1
ATOM 1639 N N . ASP A 1 208 ? -10.261 5.856 10.310 1.00 73.88 208 ASP A N 1
ATOM 1640 C CA . ASP A 1 208 ? -11.223 6.901 10.660 1.00 73.88 208 ASP A CA 1
ATOM 1641 C C . ASP A 1 208 ? -10.455 8.185 10.993 1.00 73.88 208 ASP A C 1
ATOM 1643 O O . ASP A 1 208 ? -9.930 8.369 12.100 1.00 73.88 208 ASP A O 1
ATOM 1647 N N . GLY A 1 209 ? -10.280 9.040 9.982 1.00 67.31 209 GLY A N 1
ATOM 1648 C CA . GLY A 1 209 ? -9.386 10.193 10.061 1.00 67.31 209 GLY A CA 1
ATOM 1649 C C . GLY A 1 209 ? -7.944 9.771 10.370 1.00 67.31 209 GLY A C 1
ATOM 1650 O O . GLY A 1 209 ? -7.234 9.281 9.490 1.00 67.31 209 GLY A O 1
ATOM 1651 N N . ARG A 1 210 ? -7.525 9.974 11.626 1.00 50.09 210 ARG A N 1
ATOM 1652 C CA . ARG A 1 210 ? -6.181 9.673 12.163 1.00 50.09 210 ARG A CA 1
ATOM 1653 C C . ARG A 1 210 ? -6.109 8.373 12.964 1.00 50.09 210 ARG A C 1
ATOM 1655 O O . ARG A 1 210 ? -5.018 7.920 13.295 1.00 50.09 210 ARG A O 1
ATOM 1662 N N . ARG A 1 211 ? -7.251 7.766 13.301 1.00 56.81 211 ARG A N 1
ATOM 1663 C CA . ARG A 1 211 ? -7.288 6.507 14.051 1.00 56.81 211 ARG A CA 1
ATOM 1664 C C . ARG A 1 211 ? -7.343 5.342 13.078 1.00 56.81 211 ARG A C 1
ATOM 1666 O O . ARG A 1 211 ? -8.249 5.266 12.255 1.00 56.81 211 ARG A O 1
ATOM 1673 N N . SER A 1 212 ? -6.370 4.443 13.179 1.00 68.25 212 SER A N 1
ATOM 1674 C CA . SER A 1 212 ? -6.414 3.157 12.489 1.00 68.25 212 SER A CA 1
ATOM 1675 C C . SER A 1 212 ? -6.979 2.103 13.431 1.00 68.25 212 SER A C 1
ATOM 1677 O O . SER A 1 212 ? -6.510 1.951 14.561 1.00 68.25 212 SER A O 1
ATOM 1679 N N . HIS A 1 213 ? -7.990 1.388 12.961 1.00 76.38 213 HIS A N 1
ATOM 1680 C CA . HIS A 1 213 ? -8.648 0.317 13.683 1.00 76.38 213 HIS A CA 1
ATOM 1681 C C . HIS A 1 213 ? -8.473 -0.985 12.910 1.00 76.38 213 HIS A C 1
ATOM 1683 O O . HIS A 1 213 ? -8.871 -1.086 11.751 1.00 76.38 213 HIS A O 1
ATOM 1689 N N . ARG A 1 214 ? -7.924 -2.003 13.578 1.00 79.06 214 ARG A N 1
ATOM 1690 C CA . ARG A 1 214 ? -8.086 -3.396 13.153 1.00 79.06 214 ARG A CA 1
ATOM 1691 C C . ARG A 1 214 ? -9.446 -3.849 13.644 1.00 79.06 214 ARG A C 1
ATOM 1693 O O . ARG A 1 214 ? -9.720 -3.774 14.843 1.00 79.06 214 ARG A O 1
ATOM 1700 N N . VAL A 1 215 ? -10.307 -4.224 12.711 1.00 84.44 215 VAL A N 1
ATOM 1701 C CA . VAL A 1 215 ? -11.718 -4.479 13.016 1.00 84.44 215 VAL A CA 1
ATOM 1702 C C . VAL A 1 215 ? -12.077 -5.940 12.862 1.00 84.44 215 VAL A C 1
ATOM 1704 O O . VAL A 1 215 ? -12.916 -6.422 13.618 1.00 84.44 215 VAL A O 1
ATOM 1707 N N . MET A 1 216 ? -11.421 -6.668 11.955 1.00 85.62 216 MET A N 1
ATOM 1708 C CA . MET A 1 216 ? -11.729 -8.072 11.725 1.00 85.62 216 MET A CA 1
ATOM 1709 C C . MET A 1 216 ? -10.543 -8.852 11.174 1.00 85.62 216 MET A C 1
ATOM 1711 O O . MET A 1 216 ? -9.824 -8.370 10.304 1.00 85.62 216 MET A O 1
ATOM 1715 N N . THR A 1 217 ? -10.422 -10.095 11.629 1.00 84.38 217 THR A N 1
ATOM 1716 C CA . THR A 1 217 ? -9.546 -11.107 11.042 1.00 84.38 217 THR A CA 1
ATOM 1717 C C . THR A 1 217 ? -10.388 -12.133 10.292 1.00 84.38 217 THR A C 1
ATOM 1719 O O . THR A 1 217 ? -11.347 -12.672 10.855 1.00 84.38 217 THR A O 1
ATOM 1722 N N . VAL A 1 218 ? -10.015 -12.442 9.051 1.00 86.56 218 VAL A N 1
ATOM 1723 C CA . VAL A 1 218 ? -10.719 -13.376 8.162 1.00 86.56 218 VAL A CA 1
ATOM 1724 C C . VAL A 1 218 ? -9.779 -14.505 7.758 1.00 86.56 218 VAL A C 1
ATOM 1726 O O . VAL A 1 218 ? -8.664 -14.249 7.327 1.00 86.56 218 VAL A O 1
ATOM 1729 N N . ALA A 1 219 ? -10.208 -15.756 7.877 1.00 84.00 219 ALA A N 1
ATOM 1730 C CA . ALA A 1 219 ? -9.478 -16.922 7.397 1.00 84.00 219 ALA A CA 1
ATOM 1731 C C . ALA A 1 219 ? -10.212 -17.542 6.205 1.00 84.00 219 ALA A C 1
ATOM 1733 O O . ALA A 1 219 ? -11.426 -17.761 6.249 1.00 84.00 219 ALA A O 1
ATOM 1734 N N . ILE A 1 220 ? -9.472 -17.854 5.147 1.00 81.06 220 ILE A N 1
ATOM 1735 C CA . ILE A 1 220 ? -9.996 -18.333 3.868 1.00 81.06 220 ILE A CA 1
ATOM 1736 C C . ILE A 1 220 ? -9.300 -19.637 3.514 1.00 81.06 220 ILE A C 1
ATOM 1738 O O . ILE A 1 220 ? -8.071 -19.691 3.464 1.00 81.06 220 ILE A O 1
ATOM 1742 N N . ASP A 1 221 ? -10.084 -20.674 3.240 1.00 73.56 221 ASP A N 1
ATOM 1743 C CA . ASP A 1 221 ? -9.586 -21.886 2.598 1.00 73.56 221 ASP A CA 1
ATOM 1744 C C . ASP A 1 221 ? -9.290 -21.571 1.130 1.00 73.56 221 ASP A C 1
ATOM 1746 O O . ASP A 1 221 ? -10.181 -21.214 0.356 1.00 73.56 221 ASP A O 1
ATOM 1750 N N . ILE A 1 222 ? -8.015 -21.670 0.763 1.00 71.19 222 ILE A N 1
ATOM 1751 C CA . ILE A 1 222 ? -7.516 -21.283 -0.558 1.00 71.19 222 ILE A CA 1
ATOM 1752 C C . ILE A 1 222 ? -8.005 -22.265 -1.628 1.00 71.19 222 ILE A C 1
ATOM 1754 O O . ILE A 1 222 ? -8.302 -21.855 -2.748 1.00 71.19 222 ILE A O 1
ATOM 1758 N N . ASN A 1 223 ? -8.093 -23.554 -1.292 1.00 71.50 223 ASN A N 1
ATOM 1759 C CA . ASN A 1 223 ? -8.418 -24.608 -2.251 1.00 71.50 223 ASN A CA 1
ATOM 1760 C C . ASN A 1 223 ? -9.905 -24.586 -2.594 1.00 71.50 223 ASN A C 1
ATOM 1762 O O . ASN A 1 223 ? -10.288 -24.668 -3.756 1.00 71.50 223 ASN A O 1
ATOM 1766 N N . ASN A 1 224 ? -10.732 -24.440 -1.565 1.00 74.50 224 ASN A N 1
ATOM 1767 C CA . ASN A 1 224 ? -12.181 -24.449 -1.695 1.00 74.50 224 ASN A CA 1
ATOM 1768 C C . ASN A 1 224 ? -12.765 -23.039 -1.893 1.00 74.50 224 ASN A C 1
ATOM 1770 O O . ASN A 1 224 ? -13.977 -22.901 -2.039 1.00 74.50 224 ASN A O 1
ATOM 1774 N N . ARG A 1 225 ? -11.918 -21.995 -1.879 1.00 77.19 225 ARG A N 1
ATOM 1775 C CA . ARG A 1 225 ? -12.295 -20.584 -2.051 1.00 77.19 225 ARG A CA 1
ATOM 1776 C C . ARG A 1 225 ? -13.484 -20.190 -1.175 1.00 77.19 225 ARG A C 1
ATOM 1778 O O . ARG A 1 225 ? -14.450 -19.616 -1.671 1.00 77.19 225 ARG A O 1
ATOM 1785 N N . TYR A 1 226 ? -13.412 -20.479 0.126 1.00 80.75 226 TYR A N 1
ATOM 1786 C CA . TYR A 1 226 ? -14.461 -20.089 1.073 1.00 80.75 226 TYR A CA 1
ATOM 1787 C C . TYR A 1 226 ? -13.922 -19.510 2.377 1.00 80.75 226 TYR A C 1
ATOM 1789 O O . TYR A 1 226 ? -12.840 -19.869 2.850 1.00 80.75 226 TYR A O 1
ATOM 1797 N N . VAL A 1 227 ? -14.709 -18.624 2.986 1.00 81.88 227 VAL A N 1
ATOM 1798 C CA . VAL A 1 227 ? -14.418 -18.081 4.318 1.00 81.88 227 VAL A CA 1
ATOM 1799 C C . VAL A 1 227 ? -14.664 -19.152 5.380 1.00 81.88 227 VAL A C 1
ATOM 1801 O O . VAL A 1 227 ? -15.796 -19.566 5.617 1.00 81.88 227 VAL A O 1
ATOM 1804 N N . THR A 1 228 ? -13.597 -19.566 6.061 1.00 79.19 228 THR A N 1
ATOM 1805 C CA . THR A 1 228 ? -13.653 -20.526 7.178 1.00 79.19 228 THR A CA 1
ATOM 1806 C C . THR A 1 228 ? -13.996 -19.843 8.497 1.00 79.19 228 THR A C 1
ATOM 1808 O O . THR A 1 228 ? -14.659 -20.427 9.355 1.00 79.19 228 THR A O 1
ATOM 1811 N N . GLN A 1 229 ? -13.550 -18.597 8.674 1.00 78.75 229 GLN A N 1
ATOM 1812 C CA . GLN A 1 229 ? -13.748 -17.846 9.906 1.00 78.75 229 GLN A CA 1
ATOM 1813 C C . GLN A 1 229 ? -13.643 -16.340 9.657 1.00 78.75 229 GLN A C 1
ATOM 1815 O O . GLN A 1 229 ? -12.776 -15.892 8.917 1.00 78.75 229 GLN A O 1
ATOM 1820 N N . ALA A 1 230 ? -14.473 -15.557 10.343 1.00 83.19 230 ALA A N 1
ATOM 1821 C CA . ALA A 1 230 ? -14.366 -14.105 10.438 1.00 83.19 230 ALA A CA 1
ATOM 1822 C C . ALA A 1 230 ? -14.621 -13.696 11.896 1.00 83.19 230 ALA A C 1
ATOM 1824 O O . ALA A 1 230 ? -15.609 -14.128 12.493 1.00 83.19 230 ALA A O 1
ATOM 1825 N N . ARG A 1 231 ? -13.703 -12.951 12.523 1.00 77.81 231 ARG A N 1
ATOM 1826 C CA . ARG A 1 231 ? -13.816 -12.552 13.939 1.00 77.81 231 ARG A CA 1
ATOM 1827 C C . ARG A 1 231 ? -13.361 -11.122 14.162 1.00 77.81 231 ARG A C 1
ATOM 1829 O O . ARG A 1 231 ? -12.273 -10.749 13.730 1.00 77.81 231 ARG A O 1
ATOM 1836 N N . GLY A 1 232 ? -14.161 -10.370 14.913 1.00 75.69 232 GLY A N 1
ATOM 1837 C CA . GLY A 1 232 ? -13.761 -9.084 15.470 1.00 75.69 232 GLY A CA 1
ATOM 1838 C C . GLY A 1 232 ? -12.922 -9.230 16.742 1.00 75.69 232 GLY A C 1
ATOM 1839 O O . GLY A 1 232 ? -12.633 -10.338 17.215 1.00 75.69 232 GLY A O 1
ATOM 1840 N N . ARG A 1 233 ? -12.543 -8.086 17.319 1.00 67.88 233 ARG A N 1
ATOM 1841 C CA . ARG A 1 233 ? -11.745 -8.020 18.550 1.00 67.88 233 ARG A CA 1
ATOM 1842 C C . ARG A 1 233 ? -12.447 -8.776 19.692 1.00 67.88 233 ARG A C 1
ATOM 1844 O O . ARG A 1 233 ? -13.673 -8.791 19.771 1.00 67.88 233 ARG A O 1
ATOM 1851 N N . PHE A 1 234 ? -11.679 -9.447 20.552 1.00 65.25 234 PHE A N 1
ATOM 1852 C CA . PHE A 1 234 ? -12.185 -10.327 21.623 1.00 65.25 234 PHE A CA 1
ATOM 1853 C C . PHE A 1 234 ? -13.044 -11.509 21.133 1.00 65.25 234 PHE A C 1
ATOM 1855 O O . PHE A 1 234 ? -13.924 -11.983 21.852 1.00 65.25 234 PHE A O 1
ATOM 1862 N N . ASN A 1 235 ? -12.791 -12.005 19.915 1.00 62.53 235 ASN A N 1
ATOM 1863 C CA . ASN A 1 235 ? -13.620 -13.013 19.242 1.00 62.53 235 ASN A CA 1
ATOM 1864 C C . ASN A 1 235 ? -15.082 -12.585 19.050 1.00 62.53 235 ASN A C 1
ATOM 1866 O O . ASN A 1 235 ? -15.955 -13.452 18.938 1.00 62.53 235 ASN A O 1
ATOM 1870 N N . ALA A 1 236 ? -15.349 -11.274 18.997 1.00 58.62 236 ALA A N 1
ATOM 1871 C CA . ALA A 1 236 ? -16.676 -10.762 18.700 1.00 58.62 236 ALA A CA 1
ATOM 1872 C C . ALA A 1 236 ? -17.192 -11.415 17.415 1.00 58.62 236 ALA A C 1
ATOM 1874 O O . ALA A 1 236 ? -16.502 -11.426 16.386 1.00 58.62 236 ALA A O 1
ATOM 1875 N N . ASN A 1 237 ? -18.374 -12.029 17.518 1.00 61.25 237 ASN A N 1
ATOM 1876 C CA . ASN A 1 237 ? -19.041 -12.534 16.339 1.00 61.25 237 ASN A CA 1
ATOM 1877 C C . ASN A 1 237 ? -19.657 -11.332 15.634 1.00 61.25 237 ASN A C 1
ATOM 1879 O O . ASN A 1 237 ? -20.474 -10.654 16.256 1.00 61.25 237 ASN A O 1
ATOM 1883 N N . PRO A 1 238 ? -19.283 -11.071 14.387 1.00 54.41 238 PRO A N 1
ATOM 1884 C CA . PRO A 1 238 ? -19.941 -10.037 13.618 1.00 54.41 238 PRO A CA 1
ATOM 1885 C C . PRO A 1 238 ? -21.471 -10.125 13.518 1.00 54.41 238 PRO A C 1
ATOM 1887 O O . PRO A 1 238 ? -22.126 -9.089 13.465 1.00 54.41 238 PRO A O 1
ATOM 1890 N N . ASP A 1 239 ? -22.019 -11.344 13.557 1.00 49.53 239 ASP A N 1
ATOM 1891 C CA . ASP A 1 239 ? -23.439 -11.610 13.277 1.00 49.53 239 ASP A CA 1
ATOM 1892 C C . ASP A 1 239 ? -24.314 -11.766 14.532 1.00 49.53 239 ASP A C 1
ATOM 1894 O O . ASP A 1 239 ? -25.502 -12.062 14.443 1.00 49.53 239 ASP A O 1
ATOM 1898 N N . ARG A 1 240 ? -23.750 -11.652 15.742 1.00 42.34 240 ARG A N 1
ATOM 1899 C CA . ARG A 1 240 ? -24.563 -11.665 16.969 1.00 42.34 240 ARG A CA 1
ATOM 1900 C C . ARG A 1 240 ? -24.643 -10.250 17.504 1.00 42.34 240 ARG A C 1
ATOM 1902 O O . ARG A 1 240 ? -23.604 -9.631 17.727 1.00 42.34 240 ARG A O 1
ATOM 1909 N N . HIS A 1 241 ? -25.867 -9.785 17.781 1.00 35.88 241 HIS A N 1
ATOM 1910 C CA . HIS A 1 241 ? -26.095 -8.687 18.720 1.00 35.88 241 HIS A CA 1
ATOM 1911 C C . HIS A 1 241 ? -25.116 -8.847 19.886 1.00 35.88 241 HIS A C 1
ATOM 1913 O O . HIS A 1 241 ? -24.959 -9.955 20.404 1.00 35.88 241 HIS A O 1
ATOM 1919 N N . VAL A 1 242 ? -24.403 -7.767 20.222 1.00 39.41 242 VAL A N 1
ATOM 1920 C CA . VAL A 1 242 ? -23.293 -7.747 21.189 1.00 39.41 242 VAL A CA 1
ATOM 1921 C C . VAL A 1 242 ? -23.817 -7.892 22.622 1.00 39.41 242 VAL A C 1
ATOM 1923 O O . VAL A 1 242 ? -23.534 -7.083 23.504 1.00 39.41 242 VAL A O 1
ATOM 1926 N N . ASP A 1 243 ? -24.567 -8.953 22.870 1.00 33.44 243 ASP A N 1
ATOM 1927 C CA . ASP A 1 243 ? -24.592 -9.598 24.158 1.00 33.44 243 ASP A CA 1
ATOM 1928 C C . ASP A 1 243 ? -23.334 -10.458 24.184 1.00 33.44 243 ASP A C 1
ATOM 1930 O O . ASP A 1 243 ? -23.222 -11.507 23.542 1.00 33.44 243 ASP A O 1
ATOM 1934 N N . GLY A 1 244 ? -22.317 -9.954 24.888 1.00 33.50 244 GLY A N 1
ATOM 1935 C CA . GLY A 1 244 ? -21.193 -10.789 25.293 1.00 33.50 244 GLY A CA 1
ATOM 1936 C C . GLY A 1 244 ? -21.710 -12.076 25.954 1.00 33.50 244 GLY A C 1
ATOM 1937 O O . GLY A 1 244 ? -22.874 -12.135 26.351 1.00 33.50 244 GLY A O 1
ATOM 1938 N N . PRO A 1 245 ? -20.880 -13.124 26.081 1.00 29.02 245 PRO A N 1
ATOM 1939 C CA . PRO A 1 245 ? -21.325 -14.356 26.724 1.00 29.02 245 PRO A CA 1
ATOM 1940 C C . PRO A 1 245 ? -21.964 -14.019 28.078 1.00 29.02 245 PRO A C 1
ATOM 1942 O O . PRO A 1 245 ? -21.298 -13.433 28.933 1.00 29.02 245 PRO A O 1
ATOM 1945 N N . GLN A 1 246 ? -23.252 -14.347 28.247 1.00 33.59 246 GLN A N 1
ATOM 1946 C CA . GLN A 1 246 ? -23.895 -14.294 29.554 1.00 33.59 246 GLN A CA 1
ATOM 1947 C C . GLN A 1 246 ? -23.103 -15.243 30.452 1.00 33.59 246 GLN A C 1
ATOM 1949 O O . GLN A 1 246 ? -22.995 -16.440 30.179 1.00 33.59 246 GLN A O 1
ATOM 1954 N N . LEU A 1 247 ? -22.448 -14.678 31.463 1.00 33.69 247 LEU A N 1
ATOM 1955 C CA . LEU A 1 247 ? -21.770 -15.458 32.482 1.00 33.69 247 LEU A CA 1
ATOM 1956 C C . LEU A 1 247 ? -22.849 -16.232 33.242 1.00 33.69 247 LEU A C 1
ATOM 1958 O O . LEU A 1 247 ? -23.678 -15.621 33.911 1.00 33.69 247 LEU A O 1
ATOM 1962 N N . ASN A 1 248 ? -22.823 -17.563 33.158 1.00 32.25 248 ASN A N 1
ATOM 1963 C CA . ASN A 1 248 ? -23.465 -18.385 34.177 1.00 32.25 248 ASN A CA 1
ATOM 1964 C C . ASN A 1 248 ? -22.728 -18.112 35.501 1.00 32.25 248 ASN A C 1
ATOM 1966 O O . ASN A 1 248 ? -21.519 -18.359 35.556 1.00 32.25 248 ASN A O 1
ATOM 1970 N N . PRO A 1 249 ? -23.398 -17.615 36.558 1.00 33.03 249 PRO A N 1
ATOM 1971 C CA . PRO A 1 249 ? -22.731 -17.209 37.799 1.00 33.03 249 PRO A CA 1
ATOM 1972 C C . PRO A 1 249 ? -22.140 -18.373 38.608 1.00 33.03 249 PRO A C 1
ATOM 1974 O O . PRO A 1 249 ? -21.479 -18.145 39.615 1.00 33.03 249 PRO A O 1
ATOM 1977 N N . GLU A 1 250 ? -22.393 -19.621 38.215 1.00 33.25 250 GLU A N 1
ATOM 1978 C CA . GLU A 1 250 ? -22.276 -20.751 39.141 1.00 33.25 250 GLU A CA 1
ATOM 1979 C C . GLU A 1 250 ? -20.921 -21.465 39.151 1.00 33.25 250 GLU A C 1
ATOM 1981 O O . GLU A 1 250 ? -20.712 -22.335 39.987 1.00 33.25 250 GLU A O 1
ATOM 1986 N N . HIS A 1 251 ? -19.981 -21.140 38.260 1.00 36.78 251 HIS A N 1
ATOM 1987 C CA . HIS A 1 251 ? -18.699 -21.854 38.209 1.00 36.78 251 HIS A CA 1
ATOM 1988 C C . HIS A 1 251 ? -17.534 -20.868 38.298 1.00 36.78 251 HIS A C 1
ATOM 1990 O O . HIS A 1 251 ? -17.073 -20.306 37.305 1.00 36.78 251 HIS A O 1
ATOM 1996 N N . GLY A 1 252 ? -17.098 -20.644 39.542 1.00 36.12 252 GLY A N 1
ATOM 1997 C CA . GLY A 1 252 ? -16.009 -19.755 39.921 1.00 36.12 252 GLY A CA 1
ATOM 1998 C C . GLY A 1 252 ? -14.724 -20.025 39.141 1.00 36.12 252 GLY A C 1
ATOM 1999 O O . GLY A 1 252 ? -14.143 -21.106 39.204 1.00 36.12 252 GLY A O 1
ATOM 2000 N N . GLY A 1 253 ? -14.264 -19.002 38.428 1.00 28.08 253 GLY A N 1
ATOM 2001 C CA . GLY A 1 253 ? -13.014 -19.027 37.688 1.00 28.08 253 GLY A CA 1
ATOM 2002 C C . GLY A 1 253 ? -12.545 -17.614 37.377 1.00 28.08 253 GLY A C 1
ATOM 2003 O O . GLY A 1 253 ? -12.900 -17.071 36.341 1.00 28.08 253 GLY A O 1
ATOM 2004 N N . GLY A 1 254 ? -11.754 -17.050 38.294 1.00 26.17 254 GLY A N 1
ATOM 2005 C CA . GLY A 1 254 ? -10.725 -16.030 38.055 1.00 26.17 254 GLY A CA 1
ATOM 2006 C C . GLY A 1 254 ? -11.086 -14.825 37.182 1.00 26.17 254 GLY A C 1
ATOM 2007 O O . GLY A 1 254 ? -11.071 -14.894 35.957 1.00 26.17 254 GLY A O 1
ATOM 2008 N N . ASP A 1 255 ? -11.259 -13.694 37.855 1.00 32.03 255 ASP A N 1
ATOM 2009 C CA . ASP A 1 255 ? -11.345 -12.324 37.355 1.00 32.03 255 ASP A CA 1
ATOM 2010 C C . ASP A 1 255 ? -10.367 -12.001 36.196 1.00 32.03 255 ASP A C 1
ATOM 2012 O O . ASP A 1 255 ? -9.219 -11.589 36.377 1.00 32.03 255 ASP A O 1
ATOM 2016 N N . ARG A 1 256 ? -10.825 -12.215 34.959 1.00 34.47 256 ARG A N 1
ATOM 2017 C CA . ARG A 1 256 ? -10.234 -11.665 33.735 1.00 34.47 256 ARG A CA 1
ATOM 2018 C C . ARG A 1 256 ? -11.342 -10.948 32.981 1.00 34.47 256 ARG A C 1
ATOM 2020 O O . ARG A 1 256 ? -12.030 -11.562 32.166 1.00 34.47 256 ARG A O 1
ATOM 2027 N N . LEU A 1 257 ? -11.507 -9.652 33.251 1.00 34.47 257 LEU A N 1
ATOM 2028 C CA . LEU A 1 257 ? -12.339 -8.754 32.449 1.00 34.47 257 LEU A CA 1
ATOM 2029 C C . LEU A 1 257 ? -12.020 -8.937 30.952 1.00 34.47 257 LEU A C 1
ATOM 2031 O O . LEU A 1 257 ? -11.001 -8.463 30.450 1.00 34.47 257 LEU A O 1
ATOM 2035 N N . LYS A 1 258 ? -12.895 -9.637 30.221 1.00 44.81 258 LYS A N 1
ATOM 2036 C CA . LYS A 1 258 ? -12.892 -9.641 28.755 1.00 44.81 258 LYS A CA 1
ATOM 2037 C C . LYS A 1 258 ? -13.412 -8.276 28.308 1.00 44.81 258 LYS A C 1
ATOM 2039 O O . LYS A 1 258 ? -14.556 -7.934 28.597 1.00 44.81 258 LYS A O 1
ATOM 2044 N N . GLY A 1 259 ? -12.556 -7.483 27.665 1.00 52.19 259 GLY A N 1
ATOM 2045 C CA . GLY A 1 259 ? -12.887 -6.125 27.233 1.00 52.19 259 GLY A CA 1
ATOM 2046 C C . GLY A 1 259 ? -14.140 -6.089 26.352 1.00 52.19 259 GLY A C 1
ATOM 2047 O O . GLY A 1 259 ? -14.306 -6.916 25.458 1.00 52.19 259 GLY A O 1
ATOM 2048 N N . ARG A 1 260 ? -15.037 -5.138 26.618 1.00 59.22 260 ARG A N 1
ATOM 2049 C CA . ARG A 1 260 ? -16.221 -4.877 25.791 1.00 59.22 260 ARG A CA 1
ATOM 2050 C C . ARG A 1 260 ? -15.823 -3.930 24.657 1.00 59.22 260 ARG A C 1
ATOM 2052 O O . ARG A 1 260 ? -15.091 -2.975 24.902 1.00 59.22 260 ARG A O 1
ATOM 2059 N N . LEU A 1 261 ? -16.297 -4.187 23.436 1.00 64.75 261 LEU A N 1
ATOM 2060 C CA . LEU A 1 261 ? -16.114 -3.260 22.314 1.00 64.75 261 LEU A CA 1
ATOM 2061 C C . LEU A 1 261 ? -16.771 -1.916 22.640 1.00 64.75 261 LEU A C 1
ATOM 2063 O O . LEU A 1 261 ? -17.925 -1.891 23.081 1.00 64.75 261 LEU A O 1
ATOM 2067 N N . SER A 1 262 ? -16.073 -0.815 22.371 1.00 73.00 262 SER A N 1
ATOM 2068 C CA . SER A 1 262 ? -16.677 0.517 22.399 1.00 73.00 262 SER A CA 1
ATOM 2069 C C . SER A 1 262 ? -17.768 0.645 21.321 1.00 73.00 262 SER A C 1
ATOM 2071 O O . SER A 1 262 ? -17.720 -0.067 20.314 1.00 73.00 262 SER A O 1
ATOM 2073 N N . PRO A 1 263 ? -18.738 1.567 21.470 1.00 74.88 263 PRO A N 1
ATOM 2074 C CA . PRO A 1 263 ? -19.784 1.774 20.463 1.00 74.88 263 PRO A CA 1
ATOM 2075 C C . PRO A 1 263 ? -19.231 2.036 19.055 1.00 74.88 263 PRO A C 1
ATOM 2077 O O . PRO A 1 263 ? -19.748 1.501 18.079 1.00 74.88 263 PRO A O 1
ATOM 2080 N N . ARG A 1 264 ? -18.124 2.789 18.950 1.00 79.62 264 ARG A N 1
ATOM 2081 C CA . ARG A 1 264 ? -17.461 3.050 17.665 1.00 79.62 264 ARG A CA 1
ATOM 2082 C C . ARG A 1 264 ? -16.834 1.789 17.071 1.00 79.62 264 ARG A C 1
ATOM 2084 O O . ARG A 1 264 ? -16.924 1.582 15.871 1.00 79.62 264 ARG A O 1
ATOM 2091 N N . GLU A 1 265 ? -16.225 0.928 17.882 1.00 75.19 265 GLU A N 1
ATOM 2092 C CA . GLU A 1 265 ? -15.673 -0.341 17.385 1.00 75.19 265 GLU A CA 1
ATOM 2093 C C . GLU A 1 265 ? -16.770 -1.305 16.919 1.00 75.19 265 GLU A C 1
ATOM 2095 O O . GLU A 1 265 ? -16.558 -2.023 15.948 1.00 75.19 265 GLU A O 1
ATOM 2100 N N 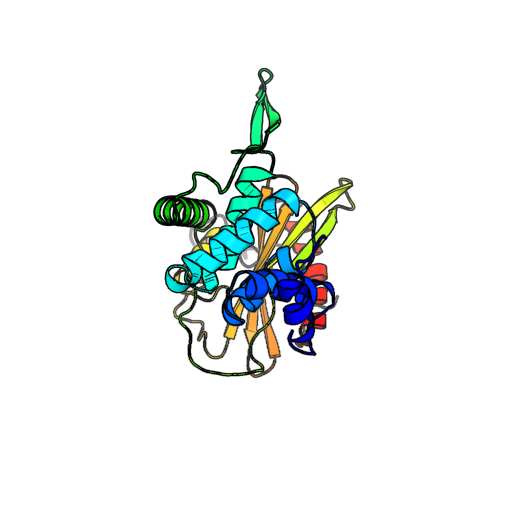. GLN A 1 266 ? -17.941 -1.307 17.564 1.00 77.62 266 GLN A N 1
ATOM 2101 C CA . GLN A 1 266 ? -19.094 -2.102 17.118 1.00 77.62 266 GLN A CA 1
ATOM 2102 C C . GLN A 1 266 ? -19.642 -1.600 15.778 1.00 77.62 266 GLN A C 1
ATOM 2104 O O . GLN A 1 266 ? -19.932 -2.396 14.889 1.00 77.62 266 GLN A O 1
ATOM 2109 N N . GLU A 1 267 ? -19.741 -0.282 15.616 1.00 82.12 267 GLU A N 1
ATOM 2110 C CA . GLU A 1 26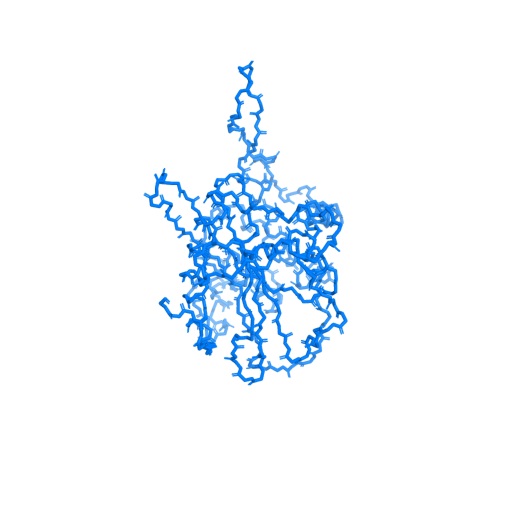7 ? -20.159 0.356 14.366 1.00 82.12 267 GLU A CA 1
ATOM 2111 C C . GLU A 1 267 ? -19.188 0.037 13.222 1.00 82.12 267 GLU A C 1
ATOM 2113 O O . GLU A 1 267 ? -19.607 -0.445 12.170 1.00 82.12 267 GLU A O 1
ATOM 2118 N N . LEU A 1 268 ? -17.885 0.236 13.441 1.00 84.12 268 LEU A N 1
ATOM 2119 C CA . LEU A 1 268 ? -16.861 -0.079 12.446 1.00 84.12 268 LEU A CA 1
ATOM 2120 C C . LEU A 1 268 ? -16.829 -1.582 12.132 1.00 84.12 268 LEU A C 1
ATOM 2122 O O . LEU A 1 268 ? -16.684 -1.957 10.971 1.00 84.12 268 LEU A O 1
ATOM 2126 N N . LEU A 1 269 ? -17.028 -2.454 13.126 1.00 83.50 269 LEU A N 1
ATOM 2127 C CA . LEU A 1 269 ? -17.178 -3.891 12.892 1.00 83.50 269 LEU A CA 1
ATOM 2128 C C . LEU A 1 269 ? -18.399 -4.180 12.005 1.00 83.50 269 LEU A C 1
ATOM 2130 O O . LEU A 1 269 ? -18.275 -4.931 11.044 1.00 83.50 269 LEU A O 1
ATOM 2134 N N . SER A 1 270 ? -19.549 -3.553 12.255 1.00 82.44 270 SER A N 1
ATOM 2135 C CA . SER A 1 270 ? -20.743 -3.708 11.413 1.00 82.44 270 SER A CA 1
ATOM 2136 C C . SER A 1 270 ? -20.488 -3.263 9.967 1.00 82.44 270 SER A C 1
ATOM 2138 O O . SER A 1 270 ? -20.694 -4.045 9.037 1.00 82.44 270 SER A O 1
ATOM 2140 N N . GLN A 1 271 ? -19.930 -2.063 9.765 1.00 84.88 271 GLN A N 1
ATOM 2141 C CA . GLN A 1 271 ? -19.596 -1.544 8.432 1.00 84.88 271 GLN A CA 1
ATOM 2142 C C . GLN A 1 271 ? -18.599 -2.445 7.692 1.00 84.88 271 GLN A C 1
ATOM 2144 O O . GLN A 1 271 ? -18.754 -2.692 6.494 1.00 84.88 271 GLN A O 1
ATOM 2149 N N . SER A 1 272 ? -17.623 -3.003 8.413 1.00 84.50 272 SER A N 1
ATOM 2150 C CA . SER A 1 272 ? -16.597 -3.871 7.834 1.00 84.50 272 SER A CA 1
ATOM 2151 C C . SER A 1 272 ? -17.161 -5.123 7.154 1.00 84.50 272 SER A C 1
ATOM 2153 O O . SER A 1 272 ? -16.537 -5.616 6.219 1.00 84.50 272 SER A O 1
ATOM 2155 N N . HIS A 1 273 ? -18.368 -5.585 7.515 1.00 83.06 273 HIS A N 1
ATOM 2156 C CA . HIS A 1 273 ? -19.044 -6.679 6.804 1.00 83.06 273 HIS A CA 1
ATOM 2157 C C . HIS A 1 273 ? -19.353 -6.347 5.366 1.00 83.06 273 HIS A C 1
ATOM 2159 O O . HIS A 1 273 ? -19.106 -7.161 4.483 1.00 83.06 273 HIS A O 1
ATOM 2165 N N . ARG A 1 274 ? -19.905 -5.157 5.128 1.00 83.31 274 ARG A N 1
ATOM 2166 C CA . ARG A 1 274 ? -20.267 -4.723 3.779 1.00 83.31 274 ARG A CA 1
ATOM 2167 C C . ARG A 1 274 ? -19.015 -4.644 2.915 1.00 83.31 274 ARG A C 1
ATOM 2169 O O . ARG A 1 274 ? -18.995 -5.161 1.805 1.00 83.31 274 ARG A O 1
ATOM 2176 N N . ILE A 1 275 ? -17.952 -4.074 3.475 1.00 86.31 275 ILE A N 1
ATOM 2177 C CA . ILE A 1 275 ? -16.645 -3.949 2.826 1.00 86.31 275 ILE A CA 1
ATOM 2178 C C . ILE A 1 275 ? -16.039 -5.324 2.529 1.00 86.31 275 ILE A C 1
ATOM 2180 O O . ILE A 1 275 ? -15.556 -5.558 1.422 1.00 86.31 275 ILE A O 1
ATOM 2184 N N . LEU A 1 276 ? -16.100 -6.246 3.492 1.00 85.69 276 LEU A N 1
ATOM 2185 C CA . LEU A 1 276 ? -15.622 -7.610 3.316 1.00 85.69 276 LEU A CA 1
ATOM 2186 C C . LEU A 1 276 ? -16.409 -8.338 2.224 1.00 85.69 276 LEU A C 1
ATOM 2188 O O . LEU A 1 276 ? -15.788 -8.948 1.365 1.00 85.69 276 LEU A O 1
ATOM 2192 N N . ARG A 1 277 ? -17.745 -8.250 2.209 1.00 83.31 277 ARG A N 1
ATOM 2193 C CA . ARG A 1 277 ? -18.568 -8.877 1.162 1.00 83.31 277 ARG A CA 1
ATOM 2194 C C . ARG A 1 277 ? -18.224 -8.354 -0.227 1.00 83.31 277 ARG A C 1
ATOM 2196 O O . ARG A 1 277 ? -17.966 -9.157 -1.111 1.00 83.31 277 ARG A O 1
ATOM 2203 N N . LEU A 1 278 ? -18.112 -7.032 -0.392 1.00 81.81 278 LEU A N 1
ATOM 2204 C CA . LEU A 1 278 ? -17.702 -6.426 -1.667 1.00 81.81 278 LEU A CA 1
ATOM 2205 C C . LEU A 1 278 ? -16.372 -6.997 -2.169 1.00 81.81 278 LEU A C 1
ATOM 2207 O O . LEU A 1 278 ? -16.197 -7.246 -3.362 1.00 81.81 278 LEU A O 1
ATOM 2211 N N . TRP A 1 279 ? -15.429 -7.209 -1.253 1.00 84.75 279 TRP A N 1
ATOM 2212 C CA . TRP A 1 279 ? -14.153 -7.819 -1.585 1.00 84.75 279 TRP A CA 1
ATOM 2213 C C . TRP A 1 279 ? -14.276 -9.313 -1.900 1.00 84.75 279 TRP A C 1
ATOM 2215 O O . TRP A 1 279 ? -13.751 -9.750 -2.917 1.00 84.75 279 TRP A O 1
ATOM 2225 N N . LEU A 1 280 ? -15.000 -10.094 -1.097 1.00 83.25 280 LEU A N 1
ATOM 2226 C CA . LEU A 1 280 ? -15.209 -11.524 -1.344 1.00 83.25 280 LEU A CA 1
ATOM 2227 C C . LEU A 1 280 ? -15.916 -11.776 -2.682 1.00 83.25 280 LEU A C 1
ATOM 2229 O O . LEU A 1 280 ? -15.505 -12.674 -3.414 1.00 83.25 280 LEU A O 1
ATOM 2233 N N . ASP A 1 281 ? -16.906 -10.956 -3.035 1.00 77.25 281 ASP A N 1
ATOM 2234 C CA . ASP A 1 281 ? -17.612 -11.021 -4.316 1.00 77.25 281 ASP A CA 1
ATOM 2235 C C . ASP A 1 281 ? -16.665 -10.721 -5.484 1.00 77.25 281 ASP A C 1
ATOM 2237 O O . ASP A 1 281 ? -16.623 -11.471 -6.464 1.00 77.25 281 ASP A O 1
ATOM 2241 N N . ARG A 1 282 ? -15.835 -9.672 -5.356 1.00 81.06 282 ARG A N 1
ATOM 2242 C CA . ARG A 1 282 ? -14.784 -9.340 -6.334 1.00 81.06 282 ARG A CA 1
ATOM 2243 C C . ARG A 1 282 ? -13.827 -10.512 -6.538 1.00 81.06 282 ARG A C 1
ATOM 2245 O O . ARG A 1 282 ? -13.489 -10.849 -7.671 1.00 81.06 282 ARG A O 1
ATOM 2252 N N . GLU A 1 283 ? -13.405 -11.131 -5.442 1.00 79.50 283 GLU A N 1
ATOM 2253 C CA . GLU A 1 283 ? -12.488 -12.265 -5.446 1.00 79.50 283 GLU A CA 1
ATOM 2254 C C . GLU A 1 283 ? -13.189 -13.607 -5.722 1.00 79.50 283 GLU A C 1
ATOM 2256 O O . GLU A 1 283 ? -12.522 -14.639 -5.754 1.00 79.50 283 GLU A O 1
ATOM 2261 N N . LYS A 1 284 ? -14.512 -13.648 -5.928 1.00 78.06 284 LYS A N 1
ATOM 2262 C CA . LYS A 1 284 ? -15.285 -14.890 -6.119 1.00 78.06 284 LYS A CA 1
ATOM 2263 C C . LYS A 1 284 ? -15.010 -15.927 -5.016 1.00 78.06 284 LYS A C 1
ATOM 2265 O O . LYS A 1 284 ? -14.703 -17.088 -5.301 1.00 78.06 284 LYS A O 1
ATOM 2270 N N . ILE A 1 285 ? -15.048 -15.489 -3.760 1.00 79.81 285 ILE A N 1
ATOM 2271 C CA . ILE A 1 285 ? -14.890 -16.334 -2.572 1.00 79.81 285 ILE A CA 1
ATOM 2272 C C . ILE A 1 285 ? -16.269 -16.601 -1.978 1.00 79.81 285 ILE A C 1
ATOM 2274 O O . ILE A 1 285 ? -16.994 -15.677 -1.621 1.00 79.81 285 ILE A O 1
ATOM 2278 N N . ALA A 1 286 ? -16.624 -17.877 -1.857 1.00 74.12 286 ALA A N 1
ATOM 2279 C CA . ALA A 1 286 ? -17.885 -18.294 -1.272 1.00 74.12 286 ALA A CA 1
ATOM 2280 C C . ALA A 1 286 ? -17.935 -17.979 0.232 1.00 74.12 286 ALA A C 1
ATOM 2282 O O . ALA A 1 286 ? -16.957 -18.125 0.972 1.00 74.12 286 ALA A O 1
ATOM 2283 N N . TYR A 1 287 ? -19.112 -17.594 0.709 1.00 75.25 287 TYR A N 1
ATOM 2284 C CA . TYR A 1 287 ? -19.376 -17.380 2.124 1.00 75.25 287 TYR A CA 1
ATOM 2285 C C . TYR A 1 287 ? -20.799 -17.863 2.433 1.00 75.25 287 TYR A C 1
ATOM 2287 O O . TYR A 1 287 ? -21.727 -17.577 1.688 1.00 75.25 287 TYR A O 1
ATOM 2295 N N . SER A 1 288 ? -20.989 -18.636 3.508 1.00 54.66 288 SER A N 1
ATOM 2296 C CA . SER A 1 288 ? -22.304 -19.213 3.855 1.00 54.66 288 SER A CA 1
ATOM 2297 C C . SER A 1 288 ? -22.908 -18.646 5.147 1.00 54.66 288 SER A C 1
ATOM 2299 O O . SER A 1 288 ? -23.963 -19.100 5.579 1.00 54.66 288 SER A O 1
ATOM 2301 N N . LYS A 1 289 ? -22.223 -17.699 5.803 1.00 51.66 289 LYS A N 1
ATOM 2302 C CA . LYS A 1 289 ? -22.622 -17.091 7.085 1.00 51.66 289 LYS A CA 1
ATOM 2303 C C . LYS A 1 289 ? -22.196 -15.626 7.180 1.00 51.66 289 LYS A C 1
ATOM 2305 O O . LYS A 1 289 ? -21.430 -15.265 8.059 1.00 51.66 289 LYS A O 1
ATOM 2310 N N . LEU A 1 290 ? -22.626 -14.803 6.231 1.00 49.81 290 LEU A N 1
ATOM 2311 C CA . LEU A 1 290 ? -22.603 -13.352 6.433 1.00 49.81 290 LEU A CA 1
ATOM 2312 C C . LEU A 1 290 ? -23.995 -12.740 6.301 1.00 49.81 290 LEU A C 1
ATOM 2314 O O . LEU A 1 290 ? -24.117 -11.560 6.587 1.00 49.81 290 LEU A O 1
ATOM 2318 N N . ASP A 1 291 ? -25.020 -13.491 5.878 1.00 31.88 291 ASP A N 1
ATOM 2319 C CA . ASP A 1 291 ? -26.367 -12.977 5.621 1.00 31.88 291 ASP A CA 1
ATOM 2320 C C . ASP A 1 291 ? -27.299 -13.058 6.840 1.00 31.88 291 ASP A C 1
ATOM 2322 O O . ASP A 1 291 ? -27.571 -14.151 7.337 1.00 31.88 291 ASP A O 1
ATOM 2326 N N . LEU A 1 292 ? -27.825 -11.866 7.172 1.00 31.39 292 LEU A N 1
ATOM 2327 C CA . LEU A 1 292 ? -28.955 -11.493 8.042 1.00 31.39 292 LEU A CA 1
ATOM 2328 C C . LEU A 1 292 ? -28.709 -11.466 9.557 1.00 31.39 292 LEU A C 1
ATOM 2330 O O . LEU A 1 292 ? -28.686 -12.535 10.203 1.00 31.39 292 LEU A O 1
#

Foldseek 3Di:
DDDDPQLVVQLVVDPPPADNLLSSQRSLLVSLVADNLLSVLCLLAPSVVDCPPVVQVSQVSNVCRVCVVVDDSPCSRLLVVLVCQQAPNWDFDQDPVRDTDTHHHNCVPDHPPPDDPVVSVVVSVVVCVVVDCADDDDDDDDDDPQQDQGKDWDWDADPVPRFIKIKIKAWRQDQSNQVVLCVLLVHDSHPVVDPSVQKIKIWIWMDGPPDIDGQWIWIAGRVQLATPDIAGRLRDDLPDDPPDPDDPPPDDDDDDPSDGDDPVSNVVNNVSLVVVVVSSVVSVGDYDPSDD